Protein AF-A0A1H3DG62-F1 (afdb_monomer_lite)

Structure (mmCIF, N/CA/C/O backbone):
data_AF-A0A1H3DG62-F1
#
_entry.id   AF-A0A1H3DG62-F1
#
loop_
_atom_site.group_PDB
_atom_site.id
_atom_site.type_symbol
_atom_site.label_atom_id
_atom_site.label_alt_id
_atom_site.label_comp_id
_atom_site.label_asym_id
_atom_site.label_entity_id
_atom_site.label_seq_id
_atom_site.pdbx_PDB_ins_code
_atom_site.Cartn_x
_atom_site.Cartn_y
_atom_site.Cartn_z
_atom_site.occupancy
_atom_site.B_iso_or_equiv
_atom_site.auth_seq_id
_atom_site.auth_comp_id
_atom_site.auth_asym_id
_atom_site.auth_atom_id
_atom_site.pdbx_PDB_model_num
ATOM 1 N N . MET A 1 1 ? 30.085 -1.388 48.974 1.00 37.56 1 MET A N 1
ATOM 2 C CA . MET A 1 1 ? 29.617 -0.604 47.808 1.00 37.56 1 MET A CA 1
ATOM 3 C C . MET A 1 1 ? 29.603 -1.488 46.552 1.00 37.56 1 MET A C 1
ATOM 5 O O . MET A 1 1 ? 30.451 -1.314 45.696 1.00 37.56 1 MET A O 1
ATOM 9 N N . TRP A 1 2 ? 28.689 -2.468 46.460 1.00 34.28 2 TRP A N 1
ATOM 10 C CA . TRP A 1 2 ? 28.618 -3.438 45.339 1.00 34.28 2 TRP A CA 1
ATOM 11 C C . TRP A 1 2 ? 27.196 -4.038 45.182 1.00 34.28 2 TRP A C 1
ATOM 13 O O . TRP A 1 2 ? 27.018 -5.248 45.232 1.00 34.28 2 TRP A O 1
ATOM 23 N N . GLN A 1 3 ? 26.154 -3.203 45.051 1.00 40.84 3 GLN A N 1
ATOM 24 C CA . GLN A 1 3 ? 24.753 -3.677 44.932 1.00 40.84 3 GLN A CA 1
ATOM 25 C C . GLN A 1 3 ? 23.914 -2.994 43.827 1.00 40.84 3 GLN A C 1
ATOM 27 O O . GLN A 1 3 ? 22.706 -3.184 43.774 1.00 40.84 3 GLN A O 1
ATOM 32 N N . LEU A 1 4 ? 24.529 -2.234 42.909 1.00 41.56 4 LEU A N 1
ATOM 33 C CA . LEU A 1 4 ? 23.802 -1.423 41.908 1.00 41.56 4 LEU A CA 1
ATOM 34 C C . LEU A 1 4 ? 23.962 -1.855 40.435 1.00 41.56 4 LEU A C 1
ATOM 36 O O . LEU A 1 4 ? 23.444 -1.182 39.552 1.00 41.56 4 LEU A O 1
ATOM 40 N N . LEU A 1 5 ? 24.637 -2.975 40.143 1.00 38.81 5 LEU A N 1
ATOM 41 C CA . LEU A 1 5 ? 24.969 -3.369 38.758 1.00 38.81 5 LEU A CA 1
ATOM 42 C C . LEU A 1 5 ? 24.107 -4.498 38.158 1.00 38.81 5 LEU A C 1
ATOM 44 O O . LEU A 1 5 ? 24.179 -4.745 36.958 1.00 38.81 5 LEU A O 1
ATOM 48 N N . ILE A 1 6 ? 23.256 -5.160 38.947 1.00 44.16 6 ILE A N 1
ATOM 49 C CA . ILE A 1 6 ? 22.455 -6.306 38.476 1.00 44.16 6 ILE A CA 1
ATOM 50 C C . ILE A 1 6 ? 21.234 -5.924 37.596 1.00 44.16 6 ILE A C 1
ATOM 52 O O . ILE A 1 6 ? 21.008 -6.621 36.605 1.00 44.16 6 ILE A O 1
ATOM 56 N N . PRO A 1 7 ? 20.453 -4.843 37.842 1.00 36.38 7 PRO A N 1
ATOM 57 C CA . PRO A 1 7 ? 19.238 -4.597 37.050 1.00 36.38 7 PRO A CA 1
ATOM 58 C C . PRO A 1 7 ? 19.513 -4.099 35.618 1.00 36.38 7 PRO A C 1
ATOM 60 O O . PRO A 1 7 ? 18.674 -4.273 34.736 1.00 36.38 7 PRO A O 1
ATOM 63 N N . ILE A 1 8 ? 20.692 -3.522 35.355 1.00 43.09 8 ILE A N 1
ATOM 64 C CA . ILE A 1 8 ? 21.055 -2.987 34.030 1.00 43.09 8 ILE A CA 1
ATOM 65 C C . ILE A 1 8 ? 21.398 -4.123 33.045 1.00 43.09 8 ILE A C 1
ATOM 67 O O . ILE A 1 8 ? 21.040 -4.049 31.868 1.00 43.09 8 ILE A O 1
ATOM 71 N N . GLY A 1 9 ? 22.010 -5.214 33.523 1.00 31.25 9 GLY A N 1
ATOM 72 C CA . GLY A 1 9 ? 22.379 -6.361 32.683 1.00 31.25 9 GLY A CA 1
ATOM 73 C C . GLY A 1 9 ? 21.179 -7.094 32.070 1.00 31.25 9 GLY A C 1
ATOM 74 O O . GLY A 1 9 ? 21.228 -7.490 30.907 1.00 31.25 9 GLY A O 1
ATOM 75 N N . LEU A 1 10 ? 20.073 -7.223 32.811 1.00 38.88 10 LEU A N 1
ATOM 76 C CA . LEU A 1 10 ? 18.861 -7.901 32.330 1.00 38.88 10 LEU A CA 1
ATOM 77 C C . LEU A 1 10 ? 18.050 -7.050 31.340 1.00 38.88 10 LEU A C 1
ATOM 79 O O . LEU A 1 10 ? 17.518 -7.591 30.370 1.00 38.88 10 LEU A O 1
ATOM 83 N N . ALA A 1 11 ? 18.001 -5.728 31.531 1.00 39.59 11 ALA A N 1
ATOM 84 C CA . ALA A 1 11 ? 17.329 -4.819 30.601 1.00 39.59 11 ALA A CA 1
ATOM 85 C C . ALA A 1 11 ? 18.043 -4.751 29.235 1.00 39.59 11 ALA A C 1
ATOM 87 O O . ALA A 1 11 ? 17.391 -4.809 28.191 1.00 39.59 11 ALA A O 1
ATOM 88 N N . LEU A 1 12 ? 19.381 -4.692 29.234 1.00 39.44 12 LEU A N 1
ATOM 89 C CA . LEU A 1 12 ? 20.177 -4.658 28.003 1.00 39.44 12 LEU A CA 1
ATOM 90 C C . LEU A 1 12 ? 20.283 -6.040 27.336 1.00 39.44 12 LEU A C 1
ATOM 92 O O . LEU A 1 12 ? 20.113 -6.145 26.121 1.00 39.44 12 LEU A O 1
ATOM 96 N N . GLY A 1 13 ? 20.480 -7.112 28.112 1.00 30.41 13 GLY A N 1
ATOM 97 C CA . GLY A 1 13 ? 20.552 -8.480 27.585 1.00 30.41 13 GLY A CA 1
ATOM 98 C C . GLY A 1 13 ? 19.253 -8.935 26.911 1.00 30.41 13 GLY A C 1
ATOM 99 O O . GLY A 1 13 ? 19.290 -9.518 25.826 1.00 30.41 13 GLY A O 1
ATOM 100 N N . GLY A 1 14 ? 18.097 -8.603 27.500 1.00 31.75 14 GLY A N 1
ATOM 101 C CA . GLY A 1 14 ? 16.791 -8.882 26.899 1.00 31.75 14 GLY A CA 1
ATOM 102 C C . GLY A 1 14 ? 16.564 -8.118 25.590 1.00 31.75 14 GLY A C 1
ATOM 103 O O . GLY A 1 14 ? 16.162 -8.717 24.594 1.00 31.75 14 GLY A O 1
ATOM 104 N N . GLY A 1 15 ? 16.868 -6.815 25.562 1.00 31.02 15 GLY A N 1
ATOM 105 C CA . GLY A 1 15 ? 16.696 -5.983 24.366 1.00 31.02 15 GLY A CA 1
ATOM 106 C C . GLY A 1 15 ? 17.553 -6.438 23.179 1.00 31.02 15 GLY A C 1
ATOM 107 O O . GLY A 1 15 ? 17.062 -6.499 22.052 1.00 31.02 15 GLY A O 1
ATOM 108 N N . ILE A 1 16 ? 18.809 -6.820 23.428 1.00 39.19 16 ILE A N 1
ATOM 109 C CA . ILE A 1 16 ? 19.753 -7.215 22.372 1.00 39.19 16 ILE A CA 1
ATOM 110 C C . ILE A 1 16 ? 19.456 -8.632 21.847 1.00 39.19 16 ILE A C 1
ATOM 112 O O . ILE A 1 16 ? 19.520 -8.855 20.638 1.00 39.19 16 ILE A O 1
ATOM 116 N N . TYR A 1 17 ? 19.042 -9.582 22.697 1.00 38.06 17 TYR A N 1
ATOM 117 C CA . TYR A 1 17 ? 18.710 -10.942 22.239 1.00 38.06 17 TYR A CA 1
ATOM 118 C C . TYR A 1 17 ? 17.485 -10.981 21.301 1.00 38.06 17 TYR A C 1
ATOM 120 O O . TYR A 1 17 ? 17.424 -11.816 20.396 1.00 38.06 17 TYR A O 1
ATOM 128 N N . PHE A 1 18 ? 16.533 -10.053 21.464 1.00 36.94 18 PHE A N 1
ATOM 129 C CA . PHE A 1 18 ? 15.406 -9.889 20.536 1.00 36.94 18 PHE A CA 1
ATOM 130 C C . PHE A 1 18 ? 15.740 -9.078 19.272 1.00 36.94 18 PHE A C 1
ATOM 132 O O . PHE A 1 18 ? 14.993 -9.169 18.302 1.00 36.94 18 PHE A O 1
ATOM 139 N N . ALA A 1 19 ? 16.855 -8.340 19.238 1.00 39.66 19 ALA A N 1
ATOM 140 C CA . ALA A 1 19 ? 17.289 -7.592 18.054 1.00 39.66 19 ALA A CA 1
ATOM 141 C C . ALA A 1 19 ? 17.999 -8.468 16.999 1.00 39.66 19 ALA A C 1
ATOM 143 O O . ALA A 1 19 ? 18.061 -8.090 15.832 1.00 39.66 19 ALA A O 1
ATOM 144 N N . GLY A 1 20 ? 18.532 -9.632 17.396 1.00 32.84 20 GLY A N 1
ATOM 145 C CA . GLY A 1 20 ? 19.330 -10.512 16.528 1.00 32.84 20 GLY A CA 1
ATOM 146 C C . GLY A 1 20 ? 18.576 -11.659 15.843 1.00 32.84 20 GLY A C 1
ATOM 147 O O . GLY A 1 20 ? 19.175 -12.374 15.043 1.00 32.84 20 GLY A O 1
ATOM 148 N N . LYS A 1 21 ? 17.289 -11.877 16.143 1.00 34.12 21 LYS A N 1
ATOM 149 C CA . LYS A 1 21 ? 16.473 -12.904 15.469 1.00 34.12 21 LYS A CA 1
ATOM 150 C C . LYS A 1 21 ? 15.492 -12.238 14.507 1.00 34.12 21 LYS A C 1
ATOM 152 O O . LYS A 1 21 ? 14.823 -11.293 14.924 1.00 34.12 21 LYS A O 1
ATOM 157 N N . PRO A 1 22 ? 15.346 -12.728 13.259 1.00 39.84 22 PRO A N 1
ATOM 158 C CA . PRO A 1 22 ? 14.298 -12.237 12.378 1.00 39.84 22 PRO A CA 1
ATOM 159 C C . PRO A 1 22 ? 12.950 -12.444 13.072 1.00 39.84 22 PRO A C 1
ATOM 161 O O . PRO A 1 22 ? 12.611 -13.556 13.485 1.00 39.84 22 PRO A O 1
ATOM 164 N N . ILE A 1 23 ? 12.202 -11.354 13.238 1.00 41.09 23 ILE A N 1
ATOM 165 C CA . ILE A 1 23 ? 10.837 -11.406 13.756 1.00 41.09 23 ILE A CA 1
ATOM 166 C C . ILE A 1 23 ? 10.049 -12.289 12.784 1.00 41.09 23 ILE A C 1
ATOM 168 O O . ILE A 1 23 ? 9.945 -11.964 11.603 1.00 41.09 23 ILE A O 1
ATOM 172 N N . SER A 1 24 ? 9.536 -13.421 13.269 1.00 39.00 24 SER A N 1
ATOM 173 C CA . SER A 1 24 ? 8.728 -14.325 12.447 1.00 39.00 24 SER A CA 1
ATOM 174 C C . SER A 1 24 ? 7.448 -13.630 11.984 1.00 39.00 24 SER A C 1
ATOM 176 O O . SER A 1 24 ? 6.983 -12.690 12.631 1.00 39.00 24 SER A O 1
ATOM 178 N N . ASP A 1 25 ? 6.821 -14.116 10.914 1.00 41.22 25 ASP A N 1
ATOM 179 C CA . ASP A 1 25 ? 5.587 -13.510 10.390 1.00 41.22 25 ASP A CA 1
ATOM 180 C C . ASP A 1 25 ? 4.477 -13.442 11.453 1.00 41.22 25 ASP A C 1
ATOM 182 O O . ASP A 1 25 ? 3.775 -12.437 11.572 1.00 41.22 25 ASP A O 1
ATOM 186 N N . ALA A 1 26 ? 4.390 -14.454 12.323 1.00 47.62 26 ALA A N 1
ATOM 187 C CA . ALA A 1 26 ? 3.512 -14.450 13.494 1.00 47.62 26 ALA A CA 1
ATOM 188 C C . ALA A 1 26 ? 3.891 -13.370 14.533 1.00 47.62 26 ALA A C 1
ATOM 190 O O . ALA A 1 26 ? 3.015 -12.766 15.159 1.00 47.62 26 ALA A O 1
ATOM 191 N N . GLY A 1 27 ? 5.185 -13.090 14.712 1.00 50.22 27 GLY A N 1
ATOM 192 C CA . GLY A 1 27 ? 5.684 -11.979 15.524 1.00 50.22 27 GLY A CA 1
ATOM 193 C C . GLY A 1 27 ? 5.294 -10.616 14.946 1.00 50.22 27 GLY A C 1
ATOM 194 O O . GLY A 1 27 ? 4.759 -9.779 15.676 1.00 50.22 27 GLY A O 1
ATOM 195 N N . TRP A 1 28 ? 5.466 -10.419 13.635 1.00 44.53 28 TRP A N 1
ATOM 196 C CA . TRP A 1 28 ? 5.049 -9.202 12.932 1.00 44.53 28 TRP A CA 1
ATOM 197 C C . TRP A 1 28 ? 3.539 -8.981 13.026 1.00 44.53 28 TRP A C 1
ATOM 199 O O . TRP A 1 28 ? 3.100 -7.907 13.441 1.00 44.53 28 TRP A O 1
ATOM 209 N N . GLN A 1 29 ? 2.738 -10.011 12.738 1.00 54.25 29 GLN A N 1
ATOM 210 C CA . GLN A 1 29 ? 1.282 -9.970 12.898 1.00 54.25 29 GLN A CA 1
ATOM 211 C C . GLN A 1 29 ? 0.878 -9.575 14.326 1.00 54.25 29 GLN A C 1
ATOM 213 O O . GLN A 1 29 ? 0.010 -8.719 14.503 1.00 54.25 29 GLN A O 1
ATOM 218 N N . ARG A 1 30 ? 1.538 -10.124 15.356 1.00 58.94 30 ARG A N 1
ATOM 219 C CA . ARG A 1 30 ? 1.257 -9.804 16.766 1.00 58.94 30 ARG A CA 1
ATOM 220 C C . ARG A 1 30 ? 1.629 -8.366 17.143 1.00 58.94 30 ARG A C 1
ATOM 222 O O . ARG A 1 30 ? 0.918 -7.757 17.945 1.00 58.94 30 ARG A O 1
ATOM 229 N N . ILE A 1 31 ? 2.707 -7.816 16.580 1.00 58.28 31 ILE A N 1
ATOM 230 C CA . ILE A 1 31 ? 3.098 -6.408 16.767 1.00 58.28 31 ILE A CA 1
ATOM 231 C C . ILE A 1 31 ? 2.059 -5.485 16.124 1.00 58.28 31 ILE A C 1
ATOM 233 O O . ILE A 1 31 ? 1.539 -4.597 16.800 1.00 58.28 31 ILE A O 1
ATOM 237 N N . TYR A 1 32 ? 1.689 -5.732 14.864 1.00 57.69 32 TYR A N 1
ATOM 238 C CA . TYR A 1 32 ? 0.677 -4.932 14.170 1.00 57.69 32 TYR A CA 1
ATOM 239 C C . TYR A 1 32 ? -0.691 -5.005 14.859 1.00 57.69 32 TYR A C 1
ATOM 241 O O . TYR A 1 32 ? -1.305 -3.970 15.103 1.00 57.69 32 TYR A O 1
ATOM 249 N N . TYR A 1 33 ? -1.129 -6.196 15.269 1.00 63.22 33 TYR A N 1
ATOM 250 C CA . TYR A 1 33 ? -2.363 -6.387 16.035 1.00 63.22 33 TYR A CA 1
ATOM 251 C C . TYR A 1 33 ? -2.384 -5.546 17.323 1.00 63.22 33 TYR A C 1
ATOM 253 O O . TYR A 1 33 ? -3.362 -4.854 17.603 1.00 63.22 33 TYR A O 1
ATOM 261 N N . ARG A 1 34 ? -1.274 -5.530 18.078 1.00 65.00 34 ARG A N 1
ATOM 262 C CA . ARG A 1 34 ? -1.140 -4.710 19.294 1.00 65.00 34 ARG A CA 1
ATOM 263 C C . ARG A 1 34 ? -1.123 -3.206 19.021 1.00 65.00 34 ARG A C 1
ATOM 265 O O . ARG A 1 34 ? -1.599 -2.460 19.872 1.00 65.00 34 ARG A O 1
ATOM 272 N N . GLN A 1 35 ? -0.596 -2.751 17.883 1.00 66.81 35 GLN A N 1
ATOM 273 C CA . GLN A 1 35 ? -0.703 -1.343 17.485 1.00 66.81 35 GLN A CA 1
ATOM 274 C C . GLN A 1 35 ? -2.167 -0.965 17.229 1.00 66.81 35 GLN A C 1
ATOM 276 O O . GLN A 1 35 ? -2.653 -0.011 17.829 1.00 66.81 35 GLN A O 1
ATOM 281 N N . TYR A 1 36 ? -2.900 -1.756 16.437 1.00 68.75 36 TYR A N 1
ATOM 282 C CA . TYR A 1 36 ? -4.304 -1.462 16.135 1.00 68.75 36 TYR A CA 1
ATOM 283 C C . TYR A 1 36 ? -5.198 -1.455 17.388 1.00 68.75 36 TYR A C 1
ATOM 285 O O . TYR A 1 36 ? -5.992 -0.530 17.567 1.00 68.75 36 TYR A O 1
ATOM 293 N N . GLN A 1 37 ? -5.019 -2.420 18.302 1.00 69.25 37 GLN A N 1
ATOM 294 C CA . GLN A 1 37 ? -5.781 -2.494 19.558 1.00 69.25 37 GLN A CA 1
ATOM 295 C C . GLN A 1 37 ? -5.625 -1.262 20.463 1.00 69.25 37 GLN A C 1
ATOM 297 O O . GLN A 1 37 ? -6.579 -0.892 21.143 1.00 69.25 37 GLN A O 1
ATOM 302 N N . ARG A 1 38 ? -4.448 -0.618 20.489 1.00 71.12 38 ARG A N 1
ATOM 303 C CA . ARG A 1 38 ? -4.159 0.522 21.386 1.00 71.12 38 ARG A CA 1
ATOM 304 C C . ARG A 1 38 ? -4.969 1.784 21.086 1.00 71.12 38 ARG A C 1
ATOM 306 O O . ARG A 1 38 ? -4.988 2.685 21.918 1.00 71.12 38 ARG A O 1
ATOM 313 N N . HIS A 1 39 ? -5.610 1.860 19.921 1.00 76.75 39 HIS A N 1
ATOM 314 C CA . HIS A 1 39 ? -6.362 3.035 19.478 1.00 76.75 39 HIS A CA 1
ATOM 315 C C . HIS A 1 39 ? -7.864 2.751 19.304 1.00 76.75 39 HIS A C 1
ATOM 317 O O . HIS A 1 39 ? -8.541 3.470 18.566 1.00 76.75 39 HIS A O 1
ATOM 323 N N . LEU A 1 40 ? -8.388 1.708 19.960 1.00 82.25 40 LEU A N 1
ATOM 324 C CA . LEU A 1 40 ? -9.828 1.514 20.130 1.00 82.25 40 LEU A CA 1
ATOM 325 C C . LEU A 1 40 ? -10.319 2.265 21.371 1.00 82.25 40 LEU A C 1
ATOM 327 O O . LEU A 1 40 ? -9.734 2.148 22.447 1.00 82.25 40 LEU A O 1
ATOM 331 N N . THR A 1 41 ? -11.405 3.019 21.233 1.00 87.50 41 THR A N 1
ATOM 332 C CA . THR A 1 41 ? -12.112 3.610 22.376 1.00 87.50 41 THR A CA 1
ATOM 333 C C . THR A 1 41 ? -12.951 2.547 23.101 1.00 87.50 41 THR A C 1
ATOM 335 O O . THR A 1 41 ? -13.316 1.536 22.494 1.00 87.50 41 THR A O 1
ATOM 338 N N . PRO A 1 42 ? -13.338 2.763 24.374 1.00 90.38 42 PRO A N 1
ATOM 339 C CA . PRO A 1 42 ? -14.247 1.855 25.079 1.00 90.38 42 PRO A CA 1
ATOM 340 C C . PRO A 1 42 ? -15.588 1.642 24.355 1.00 90.38 42 PRO A C 1
ATOM 342 O O . PRO A 1 42 ? -16.131 0.540 24.381 1.00 90.38 42 PRO A O 1
ATOM 345 N N . ALA A 1 43 ? -16.098 2.669 23.665 1.00 90.31 43 ALA A N 1
ATOM 346 C CA . ALA A 1 43 ? -17.329 2.578 22.881 1.00 90.31 43 ALA A CA 1
ATOM 347 C C . ALA A 1 43 ? -17.160 1.692 21.633 1.00 90.31 43 ALA A C 1
ATOM 349 O O . ALA A 1 43 ? -18.010 0.849 21.363 1.00 90.31 43 ALA A O 1
ATOM 350 N N . GLU A 1 44 ? -16.041 1.831 20.914 1.00 90.31 44 GLU A N 1
ATOM 351 C CA . GLU A 1 44 ? -15.701 0.988 19.756 1.00 90.31 44 GLU A CA 1
ATOM 352 C C . GLU A 1 44 ? -15.454 -0.472 20.162 1.00 90.31 44 GLU A C 1
ATOM 354 O O . GLU A 1 44 ? -15.889 -1.388 19.468 1.00 90.31 44 GLU A O 1
ATOM 359 N N . VAL A 1 45 ? -14.801 -0.698 21.309 1.00 88.62 45 VAL A N 1
ATOM 360 C CA . VAL A 1 45 ? -14.648 -2.027 21.925 1.00 88.62 45 VAL A CA 1
ATOM 361 C C . VAL A 1 45 ? -16.015 -2.658 22.182 1.00 88.62 45 VAL A C 1
ATOM 363 O O . VAL A 1 45 ? -16.268 -3.770 21.720 1.00 88.62 45 VAL A O 1
ATOM 366 N N . ALA A 1 46 ? -16.913 -1.939 22.862 1.00 89.75 46 ALA A N 1
ATOM 367 C CA . ALA A 1 46 ? -18.242 -2.443 23.190 1.00 89.75 46 ALA A CA 1
ATOM 368 C C . ALA A 1 46 ? -19.100 -2.696 21.937 1.00 89.75 46 ALA A C 1
ATOM 370 O O . ALA A 1 46 ? -19.796 -3.706 21.878 1.00 89.75 46 ALA A O 1
ATOM 371 N N . ALA A 1 47 ? -19.032 -1.819 20.930 1.00 91.50 47 ALA A N 1
ATOM 372 C CA . ALA A 1 47 ? -19.701 -1.998 19.641 1.00 91.50 47 ALA A CA 1
ATOM 373 C C . ALA A 1 47 ? -19.218 -3.265 18.926 1.00 91.50 47 ALA A C 1
ATOM 375 O O . ALA A 1 47 ? -20.012 -4.165 18.648 1.00 91.50 47 ALA A O 1
ATOM 376 N N . ALA A 1 48 ? -17.904 -3.392 18.721 1.00 89.38 48 ALA A N 1
ATOM 377 C CA . ALA A 1 48 ? -17.324 -4.564 18.079 1.00 89.38 48 ALA A CA 1
ATOM 378 C C . ALA A 1 48 ? -17.690 -5.861 18.822 1.00 89.38 48 ALA A C 1
ATOM 380 O O . ALA A 1 48 ? -18.073 -6.836 18.183 1.00 89.38 48 ALA A O 1
ATOM 381 N N . GLN A 1 49 ? -17.649 -5.873 20.160 1.00 90.06 49 GLN A N 1
ATOM 382 C CA . GLN A 1 49 ? -18.014 -7.042 20.974 1.00 90.06 49 GLN A CA 1
ATOM 383 C C . GLN A 1 49 ? -19.501 -7.431 20.895 1.00 90.06 49 GLN A C 1
ATOM 385 O O . GLN A 1 49 ? -19.814 -8.604 21.090 1.00 90.06 49 GLN A O 1
ATOM 390 N N . ARG A 1 50 ? -20.407 -6.502 20.552 1.00 92.19 50 ARG A N 1
ATOM 391 C CA . ARG A 1 50 ? -21.815 -6.808 20.217 1.00 92.19 50 ARG A CA 1
ATOM 392 C C . ARG A 1 50 ? -21.996 -7.385 18.804 1.00 92.19 50 ARG A C 1
ATOM 394 O O . ARG A 1 50 ? -23.116 -7.708 18.425 1.00 92.19 50 ARG A O 1
ATOM 401 N N . GLY A 1 51 ? -20.917 -7.527 18.032 1.00 88.94 51 GLY A N 1
ATOM 402 C CA . GLY A 1 51 ? -20.944 -7.975 16.637 1.00 88.94 51 GLY A CA 1
ATOM 403 C C . GLY A 1 51 ? -21.097 -6.841 15.619 1.00 88.94 51 GLY A C 1
ATOM 404 O O . GLY A 1 51 ? -21.217 -7.114 14.426 1.00 88.94 51 GLY A O 1
ATOM 405 N N . GLU A 1 52 ? -21.075 -5.577 16.054 1.00 91.62 52 GLU A N 1
ATOM 406 C CA . GLU A 1 52 ? -21.120 -4.431 15.143 1.00 91.62 52 GLU A CA 1
ATOM 407 C C . GLU A 1 52 ? -19.795 -4.283 14.377 1.00 91.62 52 GLU A C 1
ATOM 409 O O . GLU A 1 52 ? -18.718 -4.679 14.836 1.00 91.62 52 GLU A O 1
ATOM 414 N N . VAL A 1 53 ? -19.868 -3.679 13.191 1.00 89.94 53 VAL A N 1
ATOM 415 C CA . VAL A 1 53 ? -18.690 -3.327 12.393 1.00 89.94 53 VAL A CA 1
ATOM 416 C C . VAL A 1 53 ? -18.314 -1.883 12.707 1.00 89.94 53 VAL A C 1
ATOM 418 O O . VAL A 1 53 ? -19.059 -0.965 12.377 1.00 89.94 53 VAL A O 1
ATOM 421 N N . VAL A 1 54 ? -17.154 -1.675 13.325 1.00 90.00 54 VAL A N 1
ATOM 422 C CA . VAL A 1 54 ? -16.627 -0.332 13.596 1.00 90.00 54 VAL A CA 1
ATOM 423 C C . VAL A 1 54 ? -15.779 0.113 12.410 1.00 90.00 54 VAL A C 1
ATOM 425 O O . VAL A 1 54 ? -14.752 -0.497 12.118 1.00 90.00 54 VAL A O 1
ATOM 428 N N . GLU A 1 55 ? -16.188 1.196 11.755 1.00 91.00 55 GLU A N 1
ATOM 429 C CA . GLU A 1 55 ? -15.417 1.867 10.704 1.00 91.00 55 GLU A CA 1
ATOM 430 C C . GLU A 1 55 ? -14.761 3.124 11.275 1.00 91.00 55 GLU A C 1
ATOM 432 O O . GLU A 1 55 ? -15.439 3.960 11.876 1.00 91.00 55 GLU A O 1
ATOM 437 N N . LYS A 1 56 ? -13.448 3.293 11.087 1.00 88.38 56 LYS A N 1
ATOM 438 C CA . LYS A 1 56 ? -12.744 4.504 11.536 1.00 88.38 56 LYS A CA 1
ATOM 439 C C . LYS A 1 56 ? -11.541 4.861 10.676 1.00 88.38 56 LYS A C 1
ATOM 441 O O . LYS A 1 56 ? -10.914 3.996 10.076 1.00 88.38 56 LYS A O 1
ATOM 446 N N . ILE A 1 57 ? -11.137 6.131 10.702 1.00 89.44 57 ILE A N 1
ATOM 447 C CA . ILE A 1 57 ? -9.781 6.508 10.285 1.00 89.44 57 ILE A CA 1
ATOM 448 C C . ILE A 1 57 ? -8.819 6.158 11.423 1.00 89.44 57 ILE A C 1
ATOM 450 O O . ILE A 1 57 ? -9.020 6.557 12.572 1.00 89.44 57 ILE A O 1
ATOM 454 N 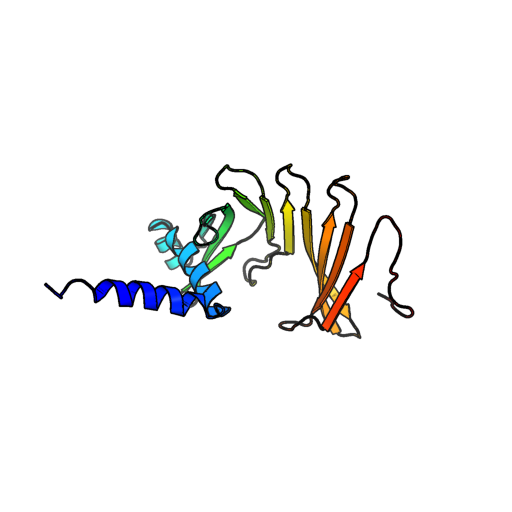N . HIS A 1 58 ? -7.774 5.399 11.111 1.00 87.31 58 HIS A N 1
ATOM 455 C CA . HIS A 1 58 ? -6.774 4.945 12.069 1.00 87.31 58 HIS A CA 1
ATOM 456 C C . HIS A 1 58 ? -5.389 5.488 11.705 1.00 87.31 58 HIS A C 1
ATOM 458 O O . HIS A 1 58 ? -5.073 5.642 10.527 1.00 87.31 58 HIS A O 1
ATOM 464 N N . LYS A 1 59 ? -4.552 5.747 12.718 1.00 85.44 59 LYS A N 1
ATOM 465 C CA . LYS A 1 59 ? -3.137 6.116 12.565 1.00 85.44 59 LYS A CA 1
ATOM 466 C C . LYS A 1 59 ? -2.257 5.028 13.164 1.00 85.44 59 LYS A C 1
ATOM 468 O O . LYS A 1 59 ? -2.382 4.711 14.342 1.00 85.44 59 LYS A O 1
ATOM 473 N N . LYS A 1 60 ? -1.361 4.487 12.349 1.00 78.50 60 LYS A N 1
ATOM 474 C CA . LYS A 1 60 ? -0.406 3.440 12.689 1.00 78.50 60 LYS A CA 1
ATOM 475 C C . LYS A 1 60 ? 1.002 4.017 12.613 1.00 78.50 60 LYS A C 1
ATOM 477 O O . LYS A 1 60 ? 1.477 4.377 11.539 1.00 78.50 60 LYS A O 1
ATOM 482 N N . TYR A 1 61 ? 1.687 4.067 13.744 1.00 70.56 61 TYR A N 1
ATOM 483 C CA . TYR A 1 61 ? 3.060 4.557 13.810 1.00 70.56 61 TYR A CA 1
ATOM 484 C C . TYR A 1 61 ? 4.028 3.464 13.344 1.00 70.56 61 TYR A C 1
ATOM 486 O O . TYR A 1 61 ? 3.988 2.331 13.833 1.00 70.56 61 TYR A O 1
ATOM 494 N N . GLY A 1 62 ? 4.842 3.788 12.340 1.00 56.78 62 GLY A N 1
ATOM 495 C CA . GLY A 1 62 ? 5.856 2.884 11.818 1.00 56.78 62 GLY A CA 1
ATOM 496 C C . GLY A 1 62 ? 7.084 2.858 12.717 1.00 56.78 62 GLY A C 1
ATOM 497 O O . GLY A 1 62 ? 7.482 3.898 13.230 1.00 56.78 62 GLY A O 1
ATOM 498 N N . ASP A 1 63 ? 7.670 1.665 12.853 1.00 52.47 63 ASP A N 1
ATOM 499 C CA . ASP A 1 63 ? 8.949 1.390 13.520 1.00 52.47 63 ASP A CA 1
ATOM 500 C C . ASP A 1 63 ? 9.116 1.915 14.971 1.00 52.47 63 ASP A C 1
ATOM 502 O O . ASP A 1 63 ? 8.187 2.397 15.614 1.00 52.47 63 ASP A O 1
ATOM 506 N N . ILE A 1 64 ? 10.298 1.679 15.550 1.00 49.09 64 ILE A N 1
ATOM 507 C CA . ILE A 1 64 ? 10.663 2.115 16.913 1.00 49.09 64 ILE A CA 1
ATOM 508 C C . ILE A 1 64 ? 11.019 3.615 16.923 1.00 49.09 64 ILE A C 1
ATOM 510 O O . ILE A 1 64 ? 10.898 4.288 17.947 1.00 49.09 64 ILE A O 1
ATOM 514 N N . TRP A 1 65 ? 11.422 4.153 15.774 1.00 52.25 65 TRP A N 1
ATOM 515 C CA . TRP A 1 65 ? 11.949 5.500 15.583 1.00 52.25 65 TRP A CA 1
ATOM 516 C C . TRP A 1 65 ? 10.861 6.530 15.253 1.00 52.25 65 TRP A C 1
ATOM 518 O O . TRP A 1 65 ? 11.146 7.726 15.272 1.00 52.25 65 TRP A O 1
ATOM 528 N N . HIS A 1 66 ? 9.621 6.087 14.994 1.00 64.69 66 HIS A N 1
ATOM 529 C CA . HIS A 1 66 ? 8.445 6.932 14.746 1.00 64.69 66 HIS A CA 1
ATOM 530 C C . HIS A 1 66 ? 8.678 7.962 13.623 1.00 64.69 66 HIS A C 1
ATOM 532 O O . HIS A 1 66 ? 8.175 9.088 13.659 1.00 64.69 66 HIS A O 1
ATOM 538 N N . SER A 1 67 ? 9.477 7.583 12.621 1.00 73.56 67 SER A N 1
ATOM 539 C CA . SER A 1 67 ? 9.928 8.487 11.554 1.00 73.56 67 SER A CA 1
ATOM 540 C C . SER A 1 67 ? 8.798 8.896 10.589 1.00 73.56 67 SER A C 1
ATOM 542 O O . SER A 1 67 ? 8.827 9.985 10.002 1.00 73.56 67 SER A O 1
ATOM 544 N N . TYR A 1 68 ? 7.768 8.052 10.494 1.00 82.00 68 TYR A N 1
ATOM 545 C CA . TYR A 1 68 ? 6.537 8.242 9.732 1.00 82.00 68 TYR A CA 1
ATOM 546 C C . TYR A 1 68 ? 5.342 7.580 10.439 1.00 82.00 68 TYR A C 1
ATOM 548 O O . TYR A 1 68 ? 5.492 6.753 11.345 1.00 82.00 68 TYR A O 1
ATOM 556 N N . PHE A 1 69 ? 4.135 7.897 9.979 1.00 86.00 69 PHE A N 1
ATOM 557 C CA . PHE A 1 69 ? 2.922 7.157 10.316 1.00 86.00 69 PHE A CA 1
ATOM 558 C C . PHE A 1 69 ? 2.112 6.840 9.055 1.00 86.00 69 PHE A C 1
ATOM 560 O O . PHE A 1 69 ? 1.997 7.659 8.146 1.00 86.00 69 PHE A O 1
ATOM 567 N N . ASP A 1 70 ? 1.541 5.640 9.013 1.00 87.56 70 ASP A N 1
ATOM 568 C CA . ASP A 1 70 ? 0.545 5.244 8.022 1.00 87.56 70 ASP A CA 1
ATOM 569 C C . ASP A 1 70 ? -0.844 5.639 8.565 1.00 87.56 70 ASP A C 1
ATOM 571 O O . ASP A 1 70 ? -1.151 5.361 9.725 1.00 87.56 70 ASP A O 1
ATOM 575 N N . GLN A 1 71 ? -1.707 6.264 7.763 1.00 89.81 71 GLN A N 1
ATOM 576 C CA . GLN A 1 71 ? -3.093 6.559 8.145 1.00 89.81 71 GLN A CA 1
ATOM 577 C C . GLN A 1 71 ? -4.090 6.181 7.051 1.00 89.81 71 GLN A C 1
ATOM 579 O O . GLN A 1 71 ? -3.809 6.362 5.868 1.00 89.81 71 GLN A O 1
ATOM 584 N N . GLY A 1 72 ? -5.271 5.704 7.437 1.00 90.94 72 GLY A N 1
ATOM 585 C CA . GLY A 1 72 ? -6.343 5.398 6.492 1.00 90.94 72 GLY A CA 1
ATOM 586 C C . GLY A 1 72 ? -7.545 4.689 7.121 1.00 90.94 72 GLY A C 1
ATOM 587 O O . GLY A 1 72 ? -7.591 4.524 8.345 1.00 90.94 72 GLY A O 1
ATOM 588 N N . PRO A 1 73 ? -8.533 4.295 6.298 1.00 90.38 73 PRO A N 1
ATOM 589 C CA . PRO A 1 73 ? -9.739 3.606 6.748 1.00 90.38 73 PRO A CA 1
ATOM 590 C C . PRO A 1 73 ? -9.460 2.193 7.273 1.00 90.38 73 PRO A C 1
ATOM 592 O O . PRO A 1 73 ? -8.859 1.354 6.594 1.00 90.38 73 PRO A O 1
ATOM 595 N N . LEU A 1 74 ? -9.907 1.934 8.498 1.00 87.44 74 LEU A N 1
ATOM 596 C CA . LEU A 1 74 ? -9.780 0.668 9.198 1.00 87.44 74 LEU A CA 1
ATOM 597 C C . LEU A 1 74 ? -11.156 0.166 9.626 1.00 87.44 74 LEU A C 1
ATOM 599 O O . LEU A 1 74 ? -11.818 0.792 10.457 1.00 87.44 74 LEU A O 1
ATOM 603 N N . ARG A 1 75 ? -11.500 -1.023 9.138 1.00 87.88 75 ARG A N 1
ATOM 604 C CA . ARG A 1 75 ? -12.627 -1.802 9.631 1.00 87.88 75 ARG A CA 1
ATOM 605 C C . ARG A 1 75 ? -12.196 -2.655 10.814 1.00 87.88 75 ARG A C 1
ATOM 607 O O . ARG A 1 75 ? -11.168 -3.336 10.750 1.00 87.88 75 ARG A O 1
ATOM 614 N N . VAL A 1 76 ? -13.001 -2.663 11.870 1.00 87.69 76 VAL A N 1
ATOM 615 C CA . VAL A 1 76 ? -12.786 -3.475 13.071 1.00 87.69 76 VAL A CA 1
ATOM 616 C C . VAL A 1 76 ? -14.031 -4.304 13.360 1.00 87.69 76 VAL A C 1
ATOM 618 O O . VAL A 1 76 ? -15.144 -3.786 13.401 1.00 87.69 76 VAL A O 1
ATOM 621 N N . ARG A 1 77 ? -13.838 -5.609 13.552 1.00 87.50 77 ARG A N 1
ATOM 622 C CA . ARG A 1 77 ? -14.890 -6.577 13.900 1.00 87.50 77 ARG A CA 1
ATOM 623 C C . ARG A 1 77 ? -14.431 -7.447 15.066 1.00 87.50 77 ARG A C 1
ATOM 625 O O . ARG A 1 77 ? -13.230 -7.658 15.229 1.00 87.50 77 ARG A O 1
ATOM 632 N N . TRP A 1 78 ? -15.362 -7.991 15.842 1.00 86.19 78 TRP A N 1
ATOM 633 C CA . TRP A 1 78 ? -15.092 -9.116 16.741 1.00 86.19 78 TRP A CA 1
ATOM 634 C C . TRP A 1 78 ? -15.534 -10.412 16.060 1.00 86.19 78 TRP A C 1
ATOM 636 O O . TRP A 1 78 ? -16.687 -10.539 15.657 1.00 86.19 78 TRP A O 1
ATOM 646 N N . GLN A 1 79 ? -14.627 -11.374 15.909 1.00 82.62 79 GLN A N 1
ATOM 647 C CA . GLN A 1 79 ? -14.921 -12.664 15.289 1.00 82.62 79 GLN A CA 1
ATOM 648 C C . GLN A 1 79 ? -14.069 -13.757 15.939 1.00 82.62 79 GLN A C 1
ATOM 650 O O . GLN A 1 79 ? -12.874 -13.573 16.162 1.00 82.62 79 GLN A O 1
ATOM 655 N N . ASN A 1 80 ? -14.670 -14.913 16.236 1.00 83.44 80 ASN A N 1
ATOM 656 C CA . ASN A 1 80 ? -13.983 -16.084 16.800 1.00 83.44 80 ASN A CA 1
ATOM 657 C C . ASN A 1 80 ? -13.158 -15.763 18.068 1.00 83.44 80 ASN A C 1
ATOM 659 O O . ASN A 1 80 ? -12.018 -16.202 18.208 1.00 83.44 80 ASN A O 1
ATOM 663 N N . GLY A 1 81 ? -13.716 -14.948 18.973 1.00 81.31 81 GLY A N 1
ATOM 664 C CA . GLY A 1 81 ? -13.083 -14.588 20.250 1.00 81.31 81 GLY A CA 1
ATOM 665 C C . GLY A 1 81 ? -11.895 -13.620 20.149 1.00 81.31 81 GLY A C 1
ATOM 666 O O . GLY A 1 81 ? -11.140 -13.479 21.110 1.00 81.31 81 GLY A O 1
ATOM 667 N N . ARG A 1 82 ? -11.700 -12.964 18.999 1.00 83.69 82 ARG A N 1
ATOM 668 C CA . ARG A 1 82 ? -10.628 -11.986 18.764 1.00 83.69 82 ARG A CA 1
ATOM 669 C C . ARG A 1 82 ? -11.121 -10.807 17.931 1.00 83.69 82 ARG A C 1
ATOM 671 O O . ARG A 1 82 ? -12.134 -10.900 17.243 1.00 83.69 82 ARG A O 1
ATOM 678 N N . TYR A 1 83 ? -10.374 -9.707 17.950 1.00 82.38 83 TYR A N 1
ATOM 679 C CA . TYR A 1 83 ? -10.593 -8.638 16.980 1.00 82.38 83 TYR A CA 1
ATOM 680 C C . TYR A 1 83 ? -10.054 -9.053 15.606 1.00 82.38 83 TYR A C 1
ATOM 682 O O . TYR A 1 83 ? -9.088 -9.809 15.497 1.00 82.38 83 TYR A O 1
ATOM 690 N N . GLN A 1 84 ? -10.655 -8.514 14.556 1.00 82.50 84 GLN A N 1
ATOM 691 C CA . GLN A 1 84 ? -10.134 -8.510 13.199 1.00 82.50 84 GLN A CA 1
ATOM 692 C C . GLN A 1 84 ? -9.972 -7.051 12.772 1.00 82.50 84 GLN A C 1
ATOM 694 O O . GLN A 1 84 ? -10.893 -6.253 12.938 1.00 82.50 84 GLN A O 1
ATOM 699 N N . PHE A 1 85 ? -8.797 -6.719 12.241 1.00 82.44 85 PHE A N 1
ATOM 700 C CA . PHE A 1 85 ? -8.437 -5.383 11.776 1.00 82.44 85 PHE A CA 1
ATOM 701 C C . PHE A 1 85 ? -8.188 -5.446 10.270 1.00 82.44 85 PHE A C 1
ATOM 703 O O . PHE A 1 85 ? -7.192 -6.028 9.836 1.00 82.44 85 PHE A O 1
ATOM 710 N N . THR A 1 86 ? -9.090 -4.863 9.484 1.00 84.00 86 THR A N 1
ATOM 711 C CA . THR A 1 86 ? -9.066 -4.931 8.018 1.00 84.00 86 THR A CA 1
ATOM 712 C C . THR A 1 86 ? -8.894 -3.518 7.452 1.00 84.00 86 THR A C 1
ATOM 714 O O . THR A 1 86 ? -9.877 -2.778 7.361 1.00 84.00 86 THR A O 1
ATOM 717 N N . PRO A 1 87 ? -7.662 -3.086 7.112 1.00 83.56 87 PRO A N 1
ATOM 718 C CA . PRO A 1 87 ? -7.462 -1.859 6.352 1.00 83.56 87 PRO A CA 1
ATOM 719 C C . PRO A 1 87 ? -8.070 -2.013 4.955 1.00 83.56 87 PRO A C 1
ATOM 721 O O . PRO A 1 87 ? -7.944 -3.067 4.332 1.00 83.56 87 PRO A O 1
ATOM 724 N N . HIS A 1 88 ? -8.720 -0.958 4.473 1.00 84.75 88 HIS A N 1
ATOM 725 C CA . HIS A 1 88 ? -9.328 -0.904 3.145 1.00 84.75 88 HIS A CA 1
ATOM 726 C C . HIS A 1 88 ? -9.126 0.481 2.514 1.00 84.75 88 HIS A C 1
ATOM 728 O O . HIS A 1 88 ? -8.685 1.420 3.184 1.00 84.75 88 HIS A O 1
ATOM 734 N N . SER A 1 89 ? -9.470 0.614 1.228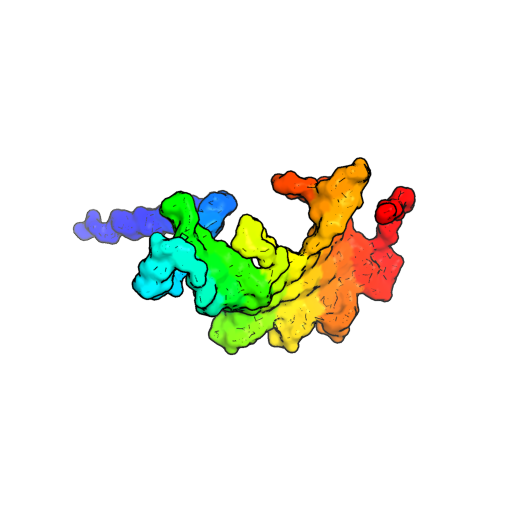 1.00 87.44 89 SER A N 1
ATOM 735 C CA . SER A 1 89 ? -9.323 1.866 0.468 1.00 87.44 89 SER A CA 1
ATOM 736 C C . SER A 1 89 ? -7.866 2.377 0.493 1.00 87.44 89 SER A C 1
ATOM 738 O O . SER A 1 89 ? -6.934 1.579 0.600 1.00 87.44 89 SER A O 1
ATOM 740 N N . THR A 1 90 ? -7.628 3.683 0.348 1.00 91.00 90 THR A N 1
ATOM 741 C CA . THR A 1 90 ? -6.267 4.244 0.359 1.00 91.00 90 THR A CA 1
ATOM 742 C C . THR A 1 90 ? -5.789 4.543 1.778 1.00 91.00 90 THR A C 1
ATOM 744 O O . THR A 1 90 ? -6.445 5.261 2.530 1.00 91.00 90 THR A O 1
ATOM 747 N N . TRP A 1 91 ? -4.600 4.046 2.113 1.00 91.69 91 TRP A N 1
ATOM 748 C CA . TRP A 1 91 ? -3.811 4.466 3.268 1.00 91.69 91 TRP A CA 1
ATOM 749 C C . TRP A 1 91 ? -2.603 5.276 2.814 1.00 91.69 91 TRP A C 1
ATOM 751 O O . TRP A 1 91 ? -1.847 4.825 1.955 1.00 91.69 91 TRP A O 1
ATOM 761 N N . VAL A 1 92 ? -2.374 6.431 3.426 1.00 94.19 92 VAL A N 1
ATOM 762 C CA . VAL A 1 92 ? -1.227 7.296 3.126 1.00 94.19 92 VAL A CA 1
ATOM 763 C C . VAL A 1 92 ? -0.170 7.185 4.219 1.00 94.19 92 VAL A C 1
ATOM 765 O O . VAL A 1 92 ? -0.494 7.189 5.405 1.00 94.19 92 VAL A O 1
ATOM 768 N N . ARG A 1 93 ? 1.100 7.105 3.828 1.00 91.81 93 ARG A N 1
ATOM 769 C CA . ARG A 1 93 ? 2.244 7.272 4.724 1.00 91.81 93 ARG A CA 1
ATOM 770 C C . ARG A 1 93 ? 2.655 8.727 4.726 1.00 91.81 93 ARG A C 1
ATOM 772 O O . ARG A 1 93 ? 3.019 9.254 3.675 1.00 91.81 93 ARG A O 1
ATOM 779 N N . LEU A 1 94 ? 2.642 9.338 5.901 1.00 90.81 94 LEU A N 1
ATOM 780 C CA . LEU A 1 94 ? 3.120 10.694 6.110 1.00 90.81 94 LEU A CA 1
ATOM 781 C C . LEU A 1 94 ? 4.379 10.673 6.977 1.00 90.81 94 LEU A C 1
ATOM 783 O O . LEU A 1 94 ? 4.435 9.963 7.983 1.00 90.81 94 LEU A O 1
ATOM 787 N N . SER A 1 95 ? 5.375 11.481 6.619 1.00 88.19 95 SER A N 1
ATOM 788 C CA . SER A 1 95 ? 6.514 11.758 7.495 1.00 88.19 95 SER A CA 1
ATOM 789 C C . SER A 1 95 ? 6.048 12.433 8.792 1.00 88.19 95 SER A C 1
ATOM 791 O O . SER A 1 95 ? 4.939 12.971 8.870 1.00 88.19 95 SER A O 1
ATOM 793 N N . LYS A 1 96 ? 6.922 12.511 9.802 1.00 83.38 96 LYS A N 1
ATOM 794 C CA . LYS A 1 96 ? 6.661 13.302 11.024 1.00 83.38 96 LYS A CA 1
ATOM 795 C C . LYS A 1 96 ? 6.287 14.779 10.771 1.00 83.38 96 LYS A C 1
ATOM 797 O O . LYS A 1 96 ? 5.729 15.415 11.657 1.00 83.38 96 LYS A O 1
ATOM 802 N N . HIS A 1 97 ? 6.583 15.317 9.582 1.00 87.00 97 HIS A N 1
ATOM 803 C CA . HIS A 1 97 ? 6.245 16.682 9.157 1.00 87.00 97 HIS A CA 1
ATOM 804 C C . HIS A 1 97 ? 4.994 16.757 8.258 1.00 87.00 97 HIS A C 1
ATOM 806 O O . HIS A 1 97 ? 4.703 17.812 7.708 1.00 87.00 97 HIS A O 1
ATOM 812 N N . GLY A 1 98 ? 4.255 15.655 8.084 1.00 88.00 98 GLY A N 1
ATOM 813 C CA . GLY A 1 98 ? 3.036 15.608 7.267 1.00 88.00 98 GLY A CA 1
ATOM 814 C C . GLY A 1 98 ? 3.268 15.430 5.763 1.00 88.00 98 GLY A C 1
ATOM 815 O O . GLY A 1 98 ? 2.304 15.423 5.004 1.00 88.00 98 GLY A O 1
ATOM 816 N N . GLN A 1 99 ? 4.514 15.255 5.317 1.00 90.88 99 GLN A N 1
ATOM 817 C CA . GLN A 1 99 ? 4.832 15.040 3.904 1.00 90.88 99 GLN A CA 1
ATOM 818 C C . GLN A 1 99 ? 4.432 13.633 3.448 1.00 90.88 99 GLN A C 1
ATOM 820 O O . GLN A 1 99 ? 4.807 12.656 4.096 1.00 90.88 99 GLN A O 1
ATOM 825 N N . LEU A 1 100 ? 3.746 13.522 2.306 1.00 93.19 100 LEU A N 1
ATOM 826 C CA . LEU A 1 100 ? 3.425 12.240 1.676 1.00 93.19 100 LEU A CA 1
ATOM 827 C C . LEU A 1 100 ? 4.700 11.494 1.253 1.00 93.19 100 LEU A C 1
ATOM 829 O O . LEU A 1 100 ? 5.523 12.029 0.518 1.00 93.19 100 LEU A O 1
ATOM 833 N N . GLN A 1 101 ? 4.833 10.250 1.710 1.00 93.19 101 GLN A N 1
ATOM 834 C CA . GLN A 1 101 ? 5.928 9.339 1.355 1.00 93.19 101 GLN A CA 1
ATOM 835 C C . GLN A 1 101 ? 5.436 8.091 0.617 1.00 93.19 101 GLN A C 1
ATOM 837 O O . GLN A 1 101 ? 6.177 7.521 -0.175 1.00 93.19 101 GLN A O 1
ATOM 842 N N . ALA A 1 102 ? 4.198 7.645 0.859 1.00 93.19 102 ALA A N 1
ATOM 843 C CA . ALA A 1 102 ? 3.623 6.493 0.166 1.00 93.19 102 ALA A CA 1
ATOM 844 C C . ALA A 1 102 ? 2.091 6.517 0.139 1.00 93.19 102 ALA A C 1
ATOM 846 O O . ALA A 1 102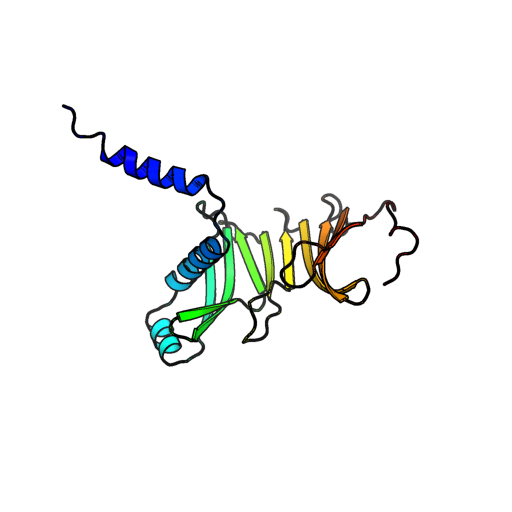 ? 1.455 7.019 1.063 1.00 93.19 102 ALA A O 1
ATOM 847 N N . GLU A 1 103 ? 1.502 5.862 -0.858 1.00 94.12 103 GLU A N 1
ATOM 848 C CA . GLU A 1 103 ? 0.098 5.445 -0.874 1.00 94.12 103 GLU A CA 1
ATOM 849 C C . GLU A 1 103 ? 0.028 3.916 -0.910 1.00 94.12 103 GLU A C 1
ATOM 851 O O . GLU A 1 103 ? 0.736 3.282 -1.685 1.00 94.12 103 GLU A O 1
ATOM 856 N N . ASN A 1 104 ? -0.841 3.312 -0.104 1.00 89.44 104 ASN A N 1
ATOM 857 C CA . ASN A 1 104 ? -1.161 1.886 -0.116 1.00 89.44 104 ASN A CA 1
ATOM 858 C C . ASN A 1 104 ? -2.659 1.761 -0.407 1.00 89.44 104 ASN A C 1
ATOM 860 O O . ASN A 1 104 ? -3.484 2.050 0.457 1.00 89.44 104 ASN A O 1
ATOM 864 N N . ILE A 1 105 ? -3.010 1.367 -1.625 1.00 88.56 105 ILE A N 1
ATOM 865 C CA . ILE A 1 105 ? -4.388 1.205 -2.083 1.00 88.56 105 ILE A CA 1
ATOM 866 C C . ILE A 1 105 ? -4.775 -0.260 -1.871 1.00 88.56 105 ILE A C 1
ATOM 8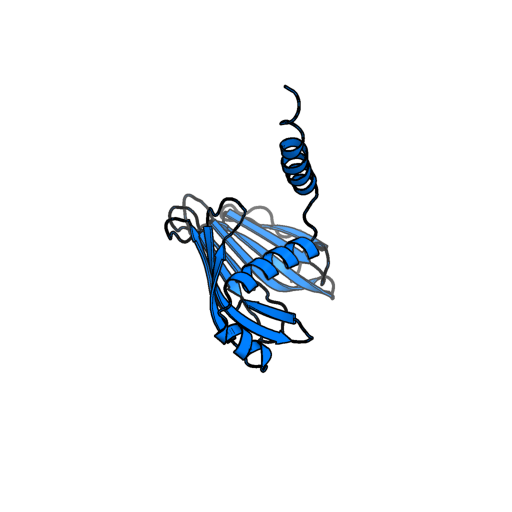68 O O . ILE A 1 105 ? -4.278 -1.161 -2.551 1.00 88.56 105 ILE A O 1
ATOM 872 N N . TYR A 1 106 ? -5.637 -0.502 -0.888 1.00 81.44 106 TYR A N 1
ATOM 873 C CA . TYR A 1 106 ? -6.138 -1.829 -0.547 1.00 81.44 106 TYR A CA 1
ATOM 874 C C . TYR A 1 106 ? -7.337 -2.191 -1.425 1.00 81.44 106 TYR A C 1
ATOM 876 O O . TYR A 1 106 ? -8.378 -1.532 -1.388 1.00 81.44 106 TYR A O 1
ATOM 884 N N . THR A 1 107 ? -7.198 -3.273 -2.188 1.00 70.25 107 THR A N 1
ATOM 885 C CA . THR A 1 107 ? -8.231 -3.820 -3.079 1.00 70.25 107 THR A CA 1
ATOM 886 C C . THR A 1 107 ? -8.876 -5.030 -2.407 1.00 70.25 107 THR A C 1
ATOM 888 O O . THR A 1 107 ? -8.656 -6.174 -2.800 1.00 70.25 107 THR A O 1
ATOM 891 N N . THR A 1 108 ? -9.605 -4.782 -1.320 1.00 59.69 108 THR A N 1
ATOM 892 C CA . THR A 1 108 ? -10.103 -5.825 -0.410 1.00 59.69 108 THR A CA 1
ATOM 893 C C . THR A 1 108 ? -11.620 -5.915 -0.436 1.00 59.69 108 THR A C 1
ATOM 895 O O . THR A 1 108 ? -12.300 -4.907 -0.230 1.00 59.69 108 THR A O 1
ATOM 898 N N . THR A 1 109 ? -12.163 -7.122 -0.580 1.00 50.31 109 THR A N 1
ATOM 899 C CA . THR A 1 109 ? -13.559 -7.403 -0.216 1.00 50.31 109 THR A CA 1
ATOM 900 C C . THR A 1 109 ? -13.657 -7.629 1.296 1.00 50.31 109 THR A C 1
ATOM 902 O O . THR A 1 109 ? -12.666 -7.980 1.941 1.00 50.31 109 THR A O 1
ATOM 905 N N . ALA A 1 110 ? -14.837 -7.396 1.881 1.00 45.03 110 ALA A N 1
ATOM 906 C CA . ALA A 1 110 ? -15.026 -7.243 3.330 1.00 45.03 110 ALA A CA 1
ATOM 907 C C . ALA A 1 110 ? -14.520 -8.406 4.206 1.00 45.03 110 ALA A C 1
ATOM 909 O O . ALA A 1 110 ? -14.204 -8.179 5.375 1.00 45.03 110 ALA A O 1
ATOM 910 N N . ASP A 1 111 ? -14.436 -9.607 3.632 1.00 47.50 111 ASP A N 1
ATOM 911 C CA . ASP A 1 111 ? -14.177 -10.868 4.333 1.00 47.50 111 ASP A CA 1
ATOM 912 C C . ASP A 1 111 ? -12.874 -11.548 3.855 1.00 47.50 111 ASP A C 1
ATOM 914 O O . ASP A 1 111 ? -12.600 -12.701 4.183 1.00 47.50 111 ASP A O 1
ATOM 918 N N . SER A 1 112 ? -12.048 -10.823 3.088 1.00 51.50 112 SER A N 1
ATOM 919 C CA . SER A 1 112 ? -10.754 -11.284 2.563 1.00 51.50 112 SER A CA 1
ATOM 920 C C . SER A 1 112 ? -9.568 -10.808 3.413 1.00 51.50 112 SER A C 1
ATOM 922 O O . SER A 1 112 ? -9.655 -9.817 4.144 1.00 51.50 112 SER A O 1
ATOM 924 N N . VAL A 1 113 ? -8.431 -11.512 3.326 1.00 52.84 113 VAL A N 1
ATOM 925 C CA . VAL A 1 113 ? -7.175 -11.065 3.955 1.00 52.84 113 VAL A CA 1
ATOM 926 C C . VAL A 1 113 ? -6.750 -9.741 3.305 1.00 52.84 113 VAL A C 1
ATOM 928 O O . VAL A 1 113 ? -6.693 -9.677 2.076 1.00 52.84 113 VAL A O 1
ATOM 931 N N . PRO A 1 114 ? -6.446 -8.684 4.084 1.00 53.16 114 PRO A N 1
ATOM 932 C CA . PRO A 1 114 ? -6.207 -7.363 3.527 1.00 53.16 114 PRO A CA 1
ATOM 933 C C . PRO A 1 114 ? -4.960 -7.323 2.637 1.00 53.16 114 PRO A C 1
ATOM 935 O O . PRO A 1 114 ? -3.826 -7.425 3.106 1.00 53.16 114 PRO A O 1
ATOM 938 N N . TYR A 1 115 ? -5.195 -7.136 1.343 1.00 56.75 115 TYR A N 1
ATOM 939 C CA . TYR A 1 115 ? -4.201 -7.148 0.281 1.00 56.75 115 TYR A CA 1
ATOM 940 C C . TYR A 1 115 ? -3.939 -5.732 -0.231 1.00 56.75 115 TYR A C 1
ATOM 942 O O . TYR A 1 115 ? -4.866 -4.995 -0.581 1.00 56.75 115 TYR A O 1
ATOM 950 N N . LYS A 1 116 ? -2.661 -5.351 -0.286 1.00 65.00 116 LYS A N 1
ATOM 951 C CA . LYS A 1 116 ? -2.219 -4.105 -0.916 1.00 65.00 116 LYS A CA 1
ATOM 952 C C . LYS A 1 116 ? -2.217 -4.312 -2.429 1.00 65.00 116 LYS A C 1
ATOM 954 O O . LYS A 1 116 ? -1.256 -4.857 -2.960 1.00 65.00 116 LYS A O 1
ATOM 959 N N . GLY A 1 117 ? -3.284 -3.895 -3.105 1.00 73.44 117 GLY A N 1
ATOM 960 C CA . GLY A 1 117 ? -3.388 -4.024 -4.560 1.00 73.44 117 GLY A CA 1
ATOM 961 C C . GLY A 1 117 ? -2.376 -3.143 -5.290 1.00 73.44 117 GLY A C 1
ATOM 962 O O . GLY A 1 117 ? -1.796 -3.570 -6.285 1.00 73.44 117 GLY A O 1
ATOM 963 N N . ILE A 1 118 ? -2.134 -1.934 -4.765 1.00 87.44 118 ILE A N 1
ATOM 964 C CA . ILE A 1 118 ? -1.131 -0.989 -5.277 1.00 87.44 118 ILE A CA 1
ATOM 965 C C . ILE A 1 118 ? -0.412 -0.316 -4.097 1.00 87.44 118 ILE A C 1
ATOM 967 O O . ILE A 1 118 ? -1.050 0.129 -3.144 1.00 87.44 118 ILE A O 1
ATOM 971 N N . TRP A 1 119 ? 0.909 -0.184 -4.171 1.00 91.38 119 TRP A N 1
ATOM 972 C CA . TRP A 1 119 ? 1.737 0.655 -3.307 1.00 91.38 119 TRP A CA 1
ATOM 973 C C . TRP A 1 119 ? 2.555 1.617 -4.174 1.00 91.38 119 TRP A C 1
ATOM 975 O O . TRP A 1 119 ? 3.408 1.190 -4.944 1.00 91.38 119 TRP A O 1
ATOM 985 N N . LYS A 1 120 ? 2.307 2.921 -4.041 1.00 93.31 120 LYS A N 1
ATOM 986 C CA . LYS A 1 120 ? 3.123 3.987 -4.640 1.00 93.31 120 LYS A CA 1
ATOM 987 C C . LYS A 1 120 ? 4.069 4.557 -3.588 1.00 93.31 120 LYS A C 1
ATOM 989 O O . LYS A 1 120 ? 3.624 4.794 -2.466 1.00 93.31 120 LYS A O 1
ATOM 994 N N . ASN A 1 121 ? 5.324 4.815 -3.932 1.00 93.00 121 ASN A N 1
ATOM 995 C CA . ASN A 1 121 ? 6.290 5.482 -3.058 1.00 93.00 121 ASN A CA 1
ATOM 996 C C . ASN A 1 121 ? 6.761 6.793 -3.692 1.00 93.00 121 ASN A C 1
ATOM 998 O O . ASN A 1 121 ? 6.879 6.881 -4.915 1.00 93.00 121 ASN A O 1
ATOM 1002 N N . TYR A 1 122 ? 7.011 7.802 -2.864 1.00 91.81 122 TYR A N 1
ATOM 1003 C CA . TYR A 1 122 ? 7.288 9.171 -3.289 1.00 91.81 122 TYR A CA 1
ATOM 1004 C C . TYR A 1 122 ? 8.621 9.660 -2.736 1.00 91.81 122 TYR A C 1
ATOM 1006 O O . TYR A 1 122 ? 8.964 9.417 -1.576 1.00 91.81 122 TYR A O 1
ATOM 1014 N N . ARG A 1 123 ? 9.345 10.404 -3.569 1.00 87.75 123 ARG A N 1
ATOM 1015 C CA . ARG A 1 123 ? 10.564 11.116 -3.188 1.00 87.75 123 ARG A CA 1
ATOM 1016 C C . ARG A 1 123 ? 10.250 12.375 -2.363 1.00 87.75 123 ARG A C 1
ATOM 1018 O O . ARG A 1 123 ? 9.109 12.842 -2.355 1.00 87.75 123 ARG A O 1
ATOM 1025 N N . PRO A 1 124 ? 11.263 12.993 -1.722 1.00 87.50 124 PRO A N 1
ATOM 1026 C CA . PRO A 1 124 ? 11.101 14.249 -0.984 1.00 87.50 124 PRO A CA 1
ATOM 1027 C C . PRO A 1 124 ? 10.624 15.465 -1.802 1.00 87.50 124 PRO A C 1
ATOM 1029 O O . PRO A 1 124 ? 10.274 16.475 -1.201 1.00 87.50 124 PRO A O 1
ATOM 1032 N N . ASP A 1 125 ? 10.597 15.392 -3.133 1.00 86.75 125 ASP A N 1
ATOM 1033 C CA . ASP A 1 125 ? 10.037 16.414 -4.032 1.00 86.75 125 ASP A CA 1
ATOM 1034 C C . ASP A 1 125 ? 8.578 16.125 -4.455 1.00 86.75 125 ASP A C 1
ATOM 1036 O O . ASP A 1 125 ? 7.964 16.926 -5.156 1.00 86.75 125 ASP A O 1
ATOM 1040 N N . GLY A 1 126 ? 8.006 14.993 -4.027 1.00 88.00 126 GLY A N 1
ATOM 1041 C CA . GLY A 1 126 ? 6.673 14.537 -4.425 1.00 88.00 126 GLY A CA 1
ATOM 1042 C C . GLY A 1 126 ? 6.624 13.761 -5.748 1.00 88.00 126 GLY A C 1
ATOM 1043 O O . GLY A 1 126 ? 5.545 13.312 -6.134 1.00 88.00 126 GLY A O 1
ATOM 1044 N N . SER A 1 127 ? 7.753 13.551 -6.434 1.00 88.75 127 SER A N 1
ATOM 1045 C CA . SER A 1 127 ? 7.823 12.662 -7.600 1.00 88.75 127 SER A CA 1
ATOM 1046 C C . SER A 1 127 ? 7.648 11.192 -7.197 1.00 88.75 127 SER A C 1
ATOM 1048 O O . SER A 1 127 ? 8.024 10.785 -6.094 1.00 88.75 127 SER A O 1
ATOM 1050 N N . LEU A 1 128 ? 7.088 10.371 -8.092 1.00 88.44 128 LEU A N 1
ATOM 1051 C CA . LEU A 1 128 ? 7.011 8.924 -7.881 1.00 88.44 128 LEU A CA 1
ATOM 1052 C C . LEU A 1 128 ? 8.412 8.313 -7.934 1.00 88.44 128 LEU A C 1
ATOM 1054 O O . LEU A 1 128 ? 9.124 8.460 -8.923 1.00 88.44 128 LEU A O 1
ATOM 1058 N N . GLU A 1 129 ? 8.792 7.600 -6.880 1.00 89.06 129 GLU A N 1
ATOM 1059 C CA . GLU A 1 129 ? 10.005 6.784 -6.842 1.00 89.06 129 GLU A CA 1
ATOM 1060 C C . GLU A 1 129 ? 9.745 5.420 -7.485 1.00 89.06 129 GLU A C 1
ATOM 1062 O O . GLU A 1 129 ? 10.455 5.007 -8.405 1.00 89.06 129 GLU A O 1
ATOM 1067 N N . PHE A 1 130 ? 8.691 4.740 -7.026 1.00 90.56 130 PHE A N 1
ATOM 1068 C CA . PHE A 1 130 ? 8.228 3.482 -7.596 1.00 90.56 130 PHE A CA 1
ATOM 1069 C C . PHE A 1 130 ? 6.719 3.288 -7.418 1.00 90.56 130 PHE A C 1
ATOM 1071 O O . PHE A 1 130 ? 6.094 3.864 -6.523 1.00 90.56 130 PHE A O 1
ATOM 1078 N N . VAL A 1 131 ? 6.142 2.412 -8.240 1.00 91.31 131 VAL A N 1
ATOM 1079 C CA . VAL A 1 131 ? 4.812 1.833 -8.030 1.00 91.31 131 VAL A CA 1
ATOM 1080 C C . VAL A 1 131 ? 4.925 0.312 -8.074 1.00 91.31 131 VAL A C 1
ATOM 1082 O O . VAL A 1 131 ? 5.450 -0.258 -9.023 1.00 91.31 131 VAL A O 1
ATOM 1085 N N . ASN A 1 132 ? 4.431 -0.337 -7.028 1.00 90.50 132 ASN A N 1
ATOM 1086 C CA . ASN A 1 132 ? 4.337 -1.780 -6.874 1.00 90.50 132 ASN A CA 1
ATOM 1087 C C . ASN A 1 132 ? 2.858 -2.188 -6.942 1.00 90.50 132 ASN A C 1
ATOM 1089 O O . ASN A 1 132 ? 2.042 -1.599 -6.237 1.00 90.50 132 ASN A O 1
ATOM 1093 N N . TYR A 1 133 ? 2.493 -3.159 -7.769 1.00 86.31 133 TYR A N 1
ATOM 1094 C CA . TYR A 1 133 ? 1.124 -3.667 -7.869 1.00 86.31 133 TYR A CA 1
ATOM 1095 C C . TYR A 1 133 ? 1.103 -5.144 -8.256 1.00 86.31 133 TYR A C 1
ATOM 1097 O O . TYR A 1 133 ? 2.089 -5.683 -8.756 1.00 86.31 133 TYR A O 1
ATOM 1105 N N . GLN A 1 134 ? -0.030 -5.807 -8.024 1.00 82.00 134 GLN A N 1
ATOM 1106 C CA . GLN A 1 134 ? -0.175 -7.239 -8.283 1.00 82.00 134 GLN A CA 1
ATOM 1107 C C . GLN A 1 134 ? -1.371 -7.531 -9.188 1.00 82.00 134 GLN A C 1
ATOM 1109 O O . GLN A 1 134 ? -2.479 -7.058 -8.934 1.00 82.00 134 GLN A O 1
ATOM 1114 N N . LEU A 1 135 ? -1.142 -8.338 -10.223 1.00 80.00 135 LEU A N 1
ATOM 1115 C CA . LEU A 1 135 ? -2.136 -8.790 -11.194 1.00 80.00 135 LEU A CA 1
ATOM 1116 C C . LEU A 1 135 ? -2.294 -10.320 -11.132 1.00 80.00 135 LEU A C 1
ATOM 1118 O O . LEU A 1 135 ? -1.311 -11.021 -10.880 1.00 80.00 135 LEU A O 1
ATOM 1122 N N . PRO A 1 136 ? -3.493 -10.870 -11.389 1.00 78.44 136 PRO A N 1
ATOM 1123 C CA . PRO A 1 136 ? -3.630 -12.284 -11.720 1.00 78.44 136 PRO A CA 1
ATOM 1124 C C . PRO A 1 136 ? -3.011 -12.548 -13.101 1.00 78.44 136 PRO A C 1
ATOM 1126 O O . PRO A 1 136 ? -3.210 -11.769 -14.032 1.00 78.44 136 PRO A O 1
ATOM 1129 N N . ALA A 1 137 ? -2.278 -13.648 -13.240 1.00 76.38 137 ALA A N 1
ATOM 1130 C CA . ALA A 1 137 ? -1.676 -14.080 -14.497 1.00 76.38 137 ALA A CA 1
A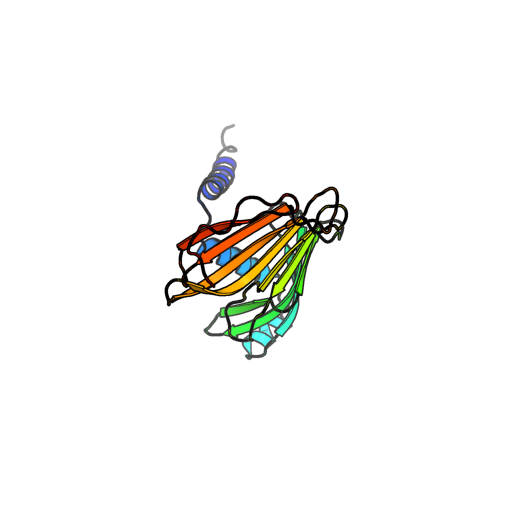TOM 1131 C C . ALA A 1 137 ? -1.695 -15.613 -14.619 1.00 76.38 137 ALA A C 1
ATOM 1133 O O . ALA A 1 137 ? -1.977 -16.326 -13.655 1.00 76.38 137 ALA A O 1
ATOM 1134 N N . MET A 1 138 ? -1.371 -16.113 -15.810 1.00 74.31 138 MET A N 1
ATOM 1135 C CA . MET A 1 138 ? -1.137 -17.534 -16.069 1.00 74.31 138 MET A CA 1
ATOM 1136 C C . MET A 1 138 ? 0.343 -17.752 -16.393 1.00 74.31 138 MET A C 1
ATOM 1138 O O . MET A 1 138 ? 0.973 -16.899 -17.017 1.00 74.31 138 MET A O 1
ATOM 1142 N N . PHE A 1 139 ? 0.904 -18.880 -15.966 1.00 69.00 139 PHE A N 1
ATOM 1143 C CA . PHE A 1 139 ? 2.276 -19.278 -16.278 1.00 69.00 139 PHE A CA 1
ATOM 1144 C C . PHE A 1 139 ? 2.350 -20.803 -16.392 1.00 69.00 139 PHE A C 1
ATOM 1146 O O . PHE A 1 139 ? 1.972 -21.499 -15.453 1.00 69.00 139 PHE A O 1
ATOM 1153 N N . ASP A 1 140 ? 2.785 -21.321 -17.544 1.00 75.62 140 ASP A N 1
ATOM 1154 C CA . ASP A 1 140 ? 2.814 -22.759 -17.873 1.00 75.62 140 ASP A CA 1
ATOM 1155 C C . ASP A 1 140 ? 1.487 -23.506 -17.590 1.00 75.62 140 ASP A C 1
ATOM 1157 O O . ASP A 1 140 ? 1.470 -24.681 -17.235 1.00 75.62 140 ASP A O 1
ATOM 1161 N N . GLY A 1 141 ? 0.351 -22.814 -17.746 1.00 77.44 141 GLY A N 1
ATOM 1162 C CA . GLY A 1 141 ? -0.992 -23.351 -17.482 1.00 77.44 141 GLY A CA 1
ATOM 1163 C C . GLY A 1 141 ? -1.478 -23.230 -16.030 1.00 77.44 141 GLY A C 1
ATOM 1164 O O . GLY A 1 141 ? -2.662 -23.448 -15.783 1.00 77.44 141 GLY A O 1
ATOM 1165 N N . ASP A 1 142 ? -0.628 -22.807 -15.090 1.00 76.38 142 ASP A N 1
ATOM 1166 C CA . ASP A 1 142 ? -1.010 -22.538 -13.699 1.00 76.38 142 ASP A CA 1
ATOM 1167 C C . ASP A 1 142 ? -1.428 -21.077 -13.483 1.00 76.38 142 ASP A C 1
ATOM 1169 O O . ASP A 1 142 ? -0.819 -20.153 -14.027 1.00 76.38 142 ASP A O 1
ATOM 1173 N N . SER A 1 143 ? -2.402 -20.842 -12.597 1.00 77.75 143 SER A N 1
ATOM 1174 C CA . SER A 1 143 ? -2.676 -19.500 -12.068 1.00 77.75 143 SER A CA 1
ATOM 1175 C C . SER A 1 143 ? -1.554 -19.030 -11.137 1.00 77.75 143 SER A C 1
ATOM 1177 O O . SER A 1 143 ? -1.208 -19.702 -10.161 1.00 77.75 143 SER A O 1
ATOM 1179 N N . VAL A 1 144 ? -1.027 -17.834 -11.396 1.00 81.38 144 VAL A N 1
ATOM 1180 C CA . VAL A 1 144 ? 0.023 -17.187 -10.598 1.00 81.38 144 VAL A CA 1
ATOM 1181 C C . VAL A 1 144 ? -0.323 -15.728 -10.295 1.00 81.38 144 VAL A C 1
ATOM 1183 O O . VAL A 1 144 ? -1.075 -15.078 -11.020 1.00 81.38 144 VAL A O 1
ATOM 1186 N N . THR A 1 145 ? 0.267 -15.184 -9.235 1.00 82.69 145 THR A N 1
ATOM 1187 C CA . THR A 1 145 ? 0.274 -13.741 -8.977 1.00 82.69 145 THR A CA 1
ATOM 1188 C C . THR A 1 145 ? 1.484 -13.118 -9.661 1.00 82.69 145 THR A C 1
ATOM 1190 O O . THR A 1 145 ? 2.619 -13.505 -9.379 1.00 82.69 145 THR A O 1
ATOM 1193 N N . HIS A 1 146 ? 1.253 -12.131 -10.524 1.00 82.38 146 HIS A N 1
ATOM 1194 C CA . HIS A 1 146 ? 2.283 -11.296 -11.135 1.00 82.38 146 HIS A CA 1
ATOM 1195 C C . HIS A 1 146 ? 2.443 -10.003 -10.334 1.00 82.38 146 HIS A C 1
ATOM 1197 O O . HIS A 1 146 ? 1.605 -9.108 -10.398 1.00 82.38 146 HIS A O 1
ATOM 1203 N N . ASN A 1 147 ? 3.513 -9.918 -9.552 1.00 86.00 147 ASN A N 1
ATOM 1204 C CA . ASN A 1 147 ? 3.913 -8.737 -8.799 1.00 86.00 147 ASN A CA 1
ATOM 1205 C C . ASN A 1 147 ? 4.863 -7.886 -9.651 1.00 86.00 147 ASN A C 1
ATOM 1207 O O . ASN A 1 147 ? 5.906 -8.368 -10.095 1.00 86.00 147 ASN A O 1
ATOM 1211 N N . VAL A 1 148 ? 4.494 -6.629 -9.884 1.00 85.56 148 VAL A N 1
ATOM 1212 C CA . VAL A 1 148 ? 5.186 -5.698 -10.778 1.00 85.56 148 VAL A CA 1
ATOM 1213 C C . VAL A 1 148 ? 5.660 -4.494 -9.979 1.00 85.56 148 VAL A C 1
ATOM 1215 O O . VAL A 1 148 ? 4.849 -3.829 -9.343 1.00 85.56 148 VAL A O 1
ATOM 1218 N N . VAL A 1 149 ? 6.957 -4.187 -10.031 1.00 89.75 149 VAL A N 1
ATOM 1219 C CA . VAL A 1 149 ? 7.542 -2.983 -9.418 1.00 89.75 149 VAL A CA 1
ATOM 1220 C C . VAL A 1 149 ? 8.149 -2.111 -10.508 1.00 89.75 149 VAL A C 1
ATOM 1222 O O . VAL A 1 149 ? 9.227 -2.408 -11.013 1.00 89.75 149 VAL A O 1
ATOM 1225 N N . VAL A 1 150 ? 7.456 -1.031 -10.857 1.00 87.94 150 VAL A N 1
ATOM 1226 C CA . VAL A 1 150 ? 7.916 0.009 -11.786 1.00 87.94 150 VAL A CA 1
ATOM 1227 C C . VAL A 1 150 ? 8.717 1.039 -10.997 1.00 87.94 150 VAL A C 1
ATOM 1229 O O . VAL A 1 150 ? 8.177 1.641 -10.073 1.00 87.94 150 VAL A O 1
ATOM 1232 N N . GLN A 1 151 ? 9.983 1.254 -11.346 1.00 88.06 151 GLN A N 1
ATOM 1233 C CA . GLN A 1 151 ? 10.834 2.315 -10.797 1.00 88.06 151 GLN A CA 1
ATOM 1234 C C . GLN A 1 151 ? 10.959 3.458 -11.805 1.00 88.06 151 GLN A C 1
ATOM 1236 O O . GLN A 1 151 ? 11.143 3.206 -12.996 1.00 88.06 151 GLN A O 1
ATOM 1241 N N . PHE A 1 152 ? 10.925 4.703 -11.334 1.00 85.19 152 PHE A N 1
ATOM 1242 C CA . PHE A 1 152 ? 10.982 5.898 -12.184 1.00 85.19 152 PHE A CA 1
ATOM 1243 C C . PHE A 1 152 ? 12.331 6.615 -12.082 1.00 85.19 152 PHE A C 1
ATOM 1245 O O . PHE A 1 152 ? 13.029 6.523 -11.069 1.00 85.19 152 PHE A O 1
ATOM 1252 N N . GLY A 1 153 ? 12.694 7.366 -13.119 1.00 78.94 153 GLY A N 1
ATOM 1253 C CA . GLY A 1 153 ? 13.877 8.222 -13.131 1.00 78.94 153 GLY A CA 1
ATOM 1254 C C . GLY A 1 153 ? 13.809 9.368 -12.111 1.00 78.94 153 GLY A C 1
ATOM 1255 O O . GLY A 1 153 ? 12.743 9.740 -11.627 1.00 78.94 153 GLY A O 1
ATOM 1256 N N . TYR A 1 154 ? 14.973 9.935 -11.782 1.00 72.62 154 TYR A N 1
ATOM 1257 C CA . TYR A 1 154 ? 15.088 11.146 -10.950 1.00 72.62 154 TYR A CA 1
ATOM 1258 C C . TYR A 1 154 ? 15.031 12.444 -11.773 1.00 72.62 154 TYR A C 1
ATOM 1260 O O . TYR A 1 154 ? 14.658 13.483 -11.245 1.00 72.62 154 TYR A O 1
ATOM 1268 N N . GLN A 1 155 ? 15.447 12.401 -13.044 1.00 68.06 155 GLN A N 1
ATOM 1269 C CA . GLN A 1 155 ? 15.568 13.589 -13.903 1.00 68.06 155 GLN A CA 1
ATOM 1270 C C . GLN A 1 155 ? 14.254 13.917 -14.626 1.00 68.06 155 GLN A C 1
ATOM 1272 O O . GLN A 1 155 ? 13.888 15.083 -14.733 1.00 68.06 155 GLN A O 1
ATOM 1277 N N . THR A 1 156 ? 13.518 12.884 -15.040 1.00 65.38 156 THR A N 1
ATOM 1278 C CA . THR A 1 156 ? 12.175 12.998 -15.614 1.00 65.38 156 THR A CA 1
ATOM 1279 C C . THR A 1 156 ? 11.226 12.133 -14.775 1.00 65.38 156 THR A C 1
ATOM 1281 O O . THR A 1 156 ? 11.312 10.906 -14.846 1.00 65.38 156 THR A O 1
ATOM 1284 N N . PRO A 1 157 ? 10.304 12.715 -13.984 1.00 57.75 157 PRO A N 1
ATOM 1285 C CA . PRO A 1 157 ? 9.379 11.950 -13.135 1.00 57.75 157 PRO A CA 1
ATOM 1286 C C . PRO A 1 157 ? 8.402 11.011 -13.866 1.00 57.75 157 PRO A C 1
ATOM 1288 O O . PRO A 1 157 ? 7.690 10.258 -13.206 1.00 57.75 157 PRO A O 1
ATOM 1291 N N . ALA A 1 158 ? 8.340 11.076 -15.200 1.00 60.97 158 ALA A N 1
ATOM 1292 C CA . ALA A 1 158 ? 7.528 10.203 -16.048 1.00 60.97 158 ALA A CA 1
ATOM 1293 C C . ALA A 1 158 ? 8.328 9.054 -16.698 1.00 60.97 158 ALA A C 1
ATOM 1295 O O . ALA A 1 158 ? 7.719 8.088 -17.156 1.00 60.97 158 ALA A O 1
ATOM 1296 N N . ASP A 1 159 ? 9.664 9.126 -16.725 1.00 69.81 159 ASP A N 1
ATOM 1297 C CA . ASP A 1 159 ? 10.489 8.113 -17.391 1.00 69.81 159 ASP A CA 1
ATOM 1298 C C . ASP A 1 159 ? 10.576 6.862 -16.511 1.00 69.81 159 ASP A C 1
ATOM 1300 O O . ASP A 1 159 ? 11.033 6.914 -15.364 1.00 69.81 159 ASP A O 1
ATOM 1304 N N . THR A 1 160 ? 10.172 5.713 -17.053 1.00 73.00 160 THR A N 1
ATOM 1305 C CA . THR A 1 160 ? 10.378 4.423 -16.388 1.00 73.00 160 THR A CA 1
ATOM 1306 C C . THR A 1 160 ? 11.858 4.055 -16.472 1.00 73.00 160 THR A C 1
ATOM 1308 O O . THR A 1 160 ? 12.413 3.920 -17.556 1.00 73.00 160 THR A O 1
ATOM 1311 N N . LEU A 1 161 ? 12.513 3.874 -15.326 1.00 77.81 161 LEU A N 1
ATOM 1312 C CA . LEU A 1 161 ? 13.911 3.444 -15.248 1.00 77.81 161 LEU A CA 1
ATOM 1313 C C . LEU A 1 161 ? 14.034 1.925 -15.419 1.00 77.81 161 LEU A C 1
ATOM 1315 O O . LEU A 1 161 ? 14.936 1.426 -16.093 1.00 77.81 161 LEU A O 1
ATOM 1319 N N . SER A 1 162 ? 13.146 1.177 -14.763 1.00 81.50 162 SER A N 1
ATOM 1320 C CA . SER A 1 162 ? 13.072 -0.279 -14.873 1.00 81.50 162 SER A CA 1
ATOM 1321 C C . SER A 1 162 ? 11.745 -0.814 -14.344 1.00 81.50 162 SER A C 1
ATOM 1323 O O . SER A 1 162 ? 11.066 -0.149 -13.560 1.00 81.50 162 SER A O 1
ATOM 1325 N N . VAL A 1 163 ? 11.396 -2.035 -14.742 1.00 84.50 163 VAL A N 1
ATOM 1326 C CA . VAL A 1 163 ? 10.254 -2.771 -14.195 1.00 84.50 163 VAL A CA 1
ATOM 1327 C C . VAL A 1 163 ? 10.712 -4.154 -13.752 1.00 84.50 163 VAL A C 1
ATOM 1329 O O . VAL A 1 163 ? 11.191 -4.942 -14.564 1.00 84.50 163 VAL A O 1
ATOM 1332 N N . HIS A 1 164 ? 10.556 -4.464 -12.467 1.00 88.00 164 HIS A N 1
ATOM 1333 C CA . HIS A 1 164 ? 10.769 -5.807 -11.936 1.00 88.00 164 HIS A CA 1
ATOM 1334 C C . HIS A 1 164 ? 9.467 -6.603 -12.012 1.00 88.00 164 HIS A C 1
ATOM 1336 O O . HIS A 1 164 ? 8.454 -6.198 -11.440 1.00 88.00 164 HIS A O 1
ATOM 1342 N N . HIS A 1 165 ? 9.501 -7.744 -12.688 1.00 86.19 165 HIS A N 1
ATOM 1343 C CA . HIS A 1 165 ? 8.392 -8.678 -12.817 1.00 86.19 165 HIS A CA 1
ATOM 1344 C C . HIS A 1 165 ? 8.696 -9.919 -11.978 1.00 86.19 165 HIS A C 1
ATOM 1346 O O . HIS A 1 165 ? 9.696 -10.584 -12.226 1.00 86.19 165 HIS A O 1
ATOM 1352 N N . MET A 1 166 ? 7.834 -10.256 -11.020 1.00 86.25 166 MET A N 1
ATOM 1353 C CA . MET A 1 166 ? 7.927 -11.470 -10.200 1.00 86.25 166 MET A CA 1
ATOM 1354 C C . MET A 1 166 ? 6.626 -12.260 -10.328 1.00 86.25 166 MET A C 1
ATOM 1356 O O . MET A 1 166 ? 5.547 -11.709 -10.132 1.00 86.25 166 MET A O 1
ATOM 1360 N N . TYR A 1 167 ? 6.715 -13.550 -10.625 1.00 83.00 167 TYR A N 1
ATOM 1361 C CA . TYR A 1 167 ? 5.576 -14.458 -10.731 1.00 83.00 167 TYR A CA 1
ATOM 1362 C C . TYR A 1 167 ? 5.651 -15.458 -9.586 1.00 83.00 167 TYR A C 1
ATOM 1364 O O . TYR A 1 167 ? 6.673 -16.124 -9.430 1.00 83.00 167 TYR A O 1
ATOM 1372 N N . SER A 1 168 ? 4.582 -15.590 -8.805 1.00 83.25 168 SER A N 1
ATOM 1373 C CA . SER A 1 168 ? 4.516 -16.488 -7.645 1.00 83.25 168 SER A CA 1
ATOM 1374 C C . SER A 1 168 ? 3.261 -17.351 -7.694 1.00 83.25 168 SER A C 1
ATOM 1376 O O . SER A 1 168 ? 2.160 -16.842 -7.902 1.00 83.25 168 SER A O 1
ATOM 1378 N N . ARG A 1 169 ? 3.401 -18.656 -7.432 1.00 81.38 169 ARG A N 1
ATOM 1379 C CA . ARG A 1 169 ? 2.252 -19.511 -7.083 1.00 81.38 169 ARG A CA 1
ATOM 1380 C C . ARG A 1 169 ? 1.755 -19.151 -5.674 1.00 81.38 169 ARG A C 1
ATOM 1382 O O . ARG A 1 169 ? 2.513 -18.614 -4.864 1.00 81.38 169 ARG A O 1
ATOM 1389 N N . SER A 1 170 ? 0.488 -19.448 -5.380 1.00 64.62 170 SER A N 1
ATOM 1390 C CA . SER A 1 170 ? -0.143 -19.122 -4.089 1.00 64.62 170 SER A CA 1
ATOM 1391 C C . SER A 1 170 ? 0.688 -19.614 -2.893 1.00 64.62 170 SER A C 1
ATOM 1393 O O . SER A 1 170 ? 1.075 -20.780 -2.838 1.00 64.62 170 SER A O 1
ATOM 1395 N N . GLY A 1 171 ? 0.987 -18.714 -1.950 1.00 56.31 171 GLY A N 1
ATOM 1396 C CA . GLY A 1 171 ? 1.772 -19.008 -0.742 1.00 56.31 171 GLY A CA 1
ATOM 1397 C C . GLY A 1 171 ? 3.266 -19.303 -0.958 1.00 56.31 171 GLY A C 1
ATOM 1398 O O . GLY A 1 171 ? 3.945 -19.660 0.002 1.00 56.31 171 GLY A O 1
ATOM 1399 N N . GLY A 1 172 ? 3.785 -19.177 -2.184 1.00 59.34 172 GLY A N 1
ATOM 1400 C CA . GLY A 1 172 ? 5.152 -19.562 -2.544 1.00 59.34 172 GLY A CA 1
ATOM 1401 C C . GLY A 1 172 ? 6.130 -18.402 -2.761 1.00 59.34 172 GLY A C 1
ATOM 1402 O O . GLY A 1 172 ? 5.753 -17.243 -2.935 1.00 59.34 172 GLY A O 1
ATOM 1403 N N . ARG A 1 173 ? 7.422 -18.754 -2.815 1.00 62.34 173 ARG A N 1
ATOM 1404 C CA . ARG A 1 173 ? 8.488 -17.915 -3.390 1.00 62.34 173 ARG A CA 1
ATOM 1405 C C . ARG A 1 173 ? 8.217 -17.695 -4.888 1.00 62.34 173 ARG A C 1
ATOM 1407 O O . ARG A 1 173 ? 7.533 -18.509 -5.510 1.00 62.34 173 ARG A O 1
ATOM 1414 N N . ALA A 1 174 ? 8.778 -16.629 -5.464 1.00 66.19 174 ALA A N 1
ATOM 1415 C CA . ALA A 1 174 ? 8.711 -16.394 -6.904 1.00 66.19 174 ALA A CA 1
ATOM 1416 C C . ALA A 1 174 ? 9.195 -17.632 -7.683 1.00 66.19 174 ALA A C 1
ATOM 1418 O O . ALA A 1 174 ? 10.304 -18.119 -7.461 1.00 66.19 174 ALA A O 1
ATOM 1419 N N . VAL A 1 175 ? 8.343 -18.140 -8.577 1.00 79.44 175 VAL A N 1
ATOM 1420 C CA . VAL A 1 175 ? 8.673 -19.204 -9.538 1.00 79.44 175 VAL A CA 1
ATOM 1421 C C . VAL A 1 175 ? 9.451 -18.651 -10.732 1.00 79.44 175 VAL A C 1
ATOM 1423 O O . VAL A 1 175 ? 10.166 -19.393 -11.399 1.00 79.44 175 VAL A O 1
ATOM 1426 N N . ARG A 1 176 ? 9.347 -17.339 -10.982 1.00 79.50 176 ARG A N 1
ATOM 1427 C CA . ARG A 1 176 ? 10.130 -16.615 -11.984 1.00 79.50 176 ARG A CA 1
ATOM 1428 C C . ARG A 1 176 ? 10.255 -15.142 -11.614 1.00 79.50 176 ARG A C 1
ATOM 1430 O O . ARG A 1 176 ? 9.278 -14.541 -11.177 1.00 79.50 176 ARG A O 1
ATOM 1437 N N . GLU A 1 177 ? 11.410 -14.543 -11.882 1.00 85.19 177 GLU A N 1
ATOM 1438 C CA . GLU A 1 177 ? 11.602 -13.093 -11.821 1.00 85.19 177 GLU A CA 1
ATOM 1439 C C . GLU A 1 177 ? 12.493 -12.590 -12.969 1.00 85.19 177 GLU A C 1
ATOM 1441 O O . GLU A 1 177 ? 13.373 -13.316 -13.433 1.00 85.19 177 GLU A O 1
ATOM 1446 N N . PHE A 1 178 ? 12.231 -11.381 -13.478 1.00 77.50 178 PHE A N 1
ATOM 1447 C CA . PHE A 1 178 ? 13.072 -10.700 -14.472 1.00 77.50 178 PHE A CA 1
ATOM 1448 C C . PHE A 1 178 ? 12.851 -9.181 -14.466 1.00 77.50 178 PHE A C 1
ATOM 1450 O O . PHE A 1 178 ? 11.820 -8.694 -14.004 1.00 77.50 178 PHE A O 1
ATOM 1457 N N . TRP A 1 179 ? 13.804 -8.428 -15.018 1.00 80.56 179 TRP A N 1
ATOM 1458 C CA . TRP A 1 179 ? 13.726 -6.970 -15.145 1.00 80.56 179 TRP A CA 1
ATOM 1459 C C . TRP A 1 179 ? 13.587 -6.557 -16.612 1.00 80.56 179 TRP A C 1
ATOM 1461 O O . TRP A 1 179 ? 14.345 -7.036 -17.452 1.00 80.56 179 TRP A O 1
ATOM 1471 N N . SER A 1 180 ? 12.666 -5.642 -16.913 1.00 74.00 180 SER A N 1
ATOM 1472 C CA . SER A 1 180 ? 12.611 -4.915 -18.188 1.00 74.00 180 SER A CA 1
ATOM 1473 C C . SER A 1 180 ? 13.032 -3.448 -17.993 1.00 74.00 180 SER A C 1
ATOM 1475 O O . SER A 1 180 ? 13.127 -2.963 -16.859 1.00 74.00 180 SER A O 1
ATOM 1477 N N . ARG A 1 181 ? 13.376 -2.748 -19.082 1.00 66.62 181 ARG A N 1
ATOM 1478 C CA . ARG A 1 181 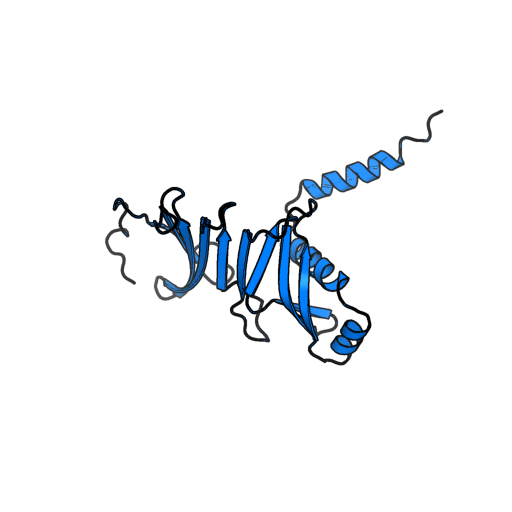? 13.912 -1.374 -19.056 1.00 66.62 181 ARG A CA 1
ATOM 1479 C C . ARG A 1 181 ? 13.353 -0.505 -20.173 1.00 66.62 181 ARG A C 1
ATOM 1481 O O . ARG A 1 181 ? 13.113 -0.984 -21.276 1.00 66.62 181 ARG A O 1
ATOM 1488 N N . ASP A 1 182 ? 13.322 0.786 -19.874 1.00 53.97 182 ASP A N 1
ATOM 1489 C CA . ASP A 1 182 ? 13.069 1.919 -20.763 1.00 53.97 182 ASP A CA 1
ATOM 1490 C C . ASP A 1 182 ? 14.112 3.017 -20.392 1.00 53.97 182 ASP A C 1
ATOM 1492 O O . ASP A 1 182 ? 14.853 2.856 -19.421 1.00 53.97 182 ASP A O 1
ATOM 1496 N N . VAL A 1 183 ? 14.377 4.102 -21.123 1.00 47.78 183 VAL A N 1
ATOM 1497 C CA . VAL A 1 183 ? 13.955 4.504 -22.478 1.00 47.78 183 VAL A CA 1
ATOM 1498 C C . VAL A 1 183 ? 15.087 4.272 -23.504 1.00 47.78 183 VAL A C 1
ATOM 1500 O O . VAL A 1 183 ? 15.301 5.055 -24.427 1.00 47.78 183 VAL A O 1
ATOM 1503 N N . ARG A 1 184 ? 15.912 3.228 -23.299 1.00 46.84 184 ARG A N 1
ATOM 1504 C CA . ARG A 1 184 ? 17.077 2.884 -24.158 1.00 46.84 184 ARG A CA 1
ATOM 1505 C C . ARG A 1 184 ? 17.156 1.411 -24.602 1.00 46.84 184 ARG A C 1
ATOM 1507 O O . ARG A 1 184 ? 18.188 0.975 -25.101 1.00 46.84 184 ARG A O 1
ATOM 1514 N N . GLY A 1 185 ? 16.062 0.659 -24.468 1.00 45.69 185 GLY A N 1
ATOM 1515 C CA . GLY A 1 185 ? 15.728 -0.417 -25.414 1.00 45.69 185 GLY A CA 1
ATOM 1516 C C . GLY A 1 185 ? 16.486 -1.754 -25.379 1.00 45.69 185 GLY A C 1
ATOM 1517 O O . GLY A 1 185 ? 16.421 -2.465 -26.375 1.00 45.69 185 GLY A O 1
ATOM 1518 N N . GLN A 1 186 ? 17.164 -2.145 -24.292 1.00 42.81 186 GLN A N 1
ATOM 1519 C CA . GLN A 1 186 ? 17.584 -3.545 -24.047 1.00 42.81 186 GLN A CA 1
ATOM 1520 C C . GLN A 1 186 ? 17.429 -3.859 -22.544 1.00 42.81 186 GLN A C 1
ATOM 1522 O O . GLN A 1 186 ? 17.730 -3.009 -21.706 1.00 42.81 186 GLN A O 1
ATOM 1527 N N . GLN A 1 187 ? 16.931 -5.021 -22.112 1.00 45.38 187 GLN A N 1
ATOM 1528 C CA . GLN A 1 187 ? 16.989 -6.366 -22.705 1.00 45.38 187 GLN A CA 1
ATOM 1529 C C . GLN A 1 187 ? 15.580 -6.903 -23.071 1.00 45.38 187 GLN A C 1
ATOM 1531 O O . GLN A 1 187 ? 14.629 -6.607 -22.346 1.00 45.38 187 GLN A O 1
ATOM 1536 N N . PRO A 1 188 ? 15.410 -7.661 -24.174 1.00 47.78 188 PRO A N 1
ATOM 1537 C CA . PRO A 1 188 ? 14.097 -8.158 -24.603 1.00 47.78 188 PRO A CA 1
ATOM 1538 C C . PRO A 1 188 ? 13.536 -9.242 -23.665 1.00 47.78 188 PRO A C 1
ATOM 1540 O O . PRO A 1 188 ? 14.284 -9.884 -22.922 1.00 47.78 188 PRO A O 1
ATOM 1543 N N . MET A 1 189 ? 12.225 -9.514 -23.764 1.00 47.88 189 MET A N 1
ATOM 1544 C CA . MET A 1 189 ? 11.698 -10.828 -23.364 1.00 47.88 189 MET A CA 1
ATOM 1545 C C . MET A 1 189 ? 12.537 -11.912 -24.062 1.00 47.88 189 MET A C 1
ATOM 1547 O O . MET A 1 189 ? 12.816 -11.752 -25.254 1.00 47.88 189 MET A O 1
ATOM 1551 N N . PRO A 1 190 ? 12.958 -12.989 -23.373 1.00 47.88 190 PRO A N 1
ATOM 1552 C CA . PRO A 1 190 ? 13.727 -14.039 -24.027 1.00 47.88 190 PRO A CA 1
ATOM 1553 C C . PRO A 1 190 ? 12.949 -14.640 -25.205 1.00 47.88 190 PRO A C 1
ATOM 1555 O O . PRO A 1 190 ? 11.719 -14.589 -25.256 1.00 47.88 190 PRO A O 1
ATOM 1558 N N . GLU A 1 191 ? 13.659 -15.204 -26.172 1.00 43.34 191 GLU A N 1
ATOM 1559 C CA . GLU A 1 191 ? 13.033 -15.730 -27.385 1.00 43.34 191 GLU A CA 1
ATOM 1560 C C . GLU A 1 191 ? 12.147 -16.953 -27.068 1.00 43.34 191 GLU A C 1
ATOM 1562 O O . GLU A 1 191 ? 12.501 -17.789 -26.236 1.00 43.34 191 GLU A O 1
ATOM 1567 N N . GLY A 1 192 ? 10.964 -17.038 -27.690 1.00 50.38 192 GLY A N 1
ATOM 1568 C CA . GLY A 1 192 ? 9.968 -18.096 -27.433 1.00 50.38 192 GLY A CA 1
ATOM 1569 C C . GLY A 1 192 ? 8.902 -17.775 -26.372 1.00 50.38 192 GLY A C 1
ATOM 1570 O O . GLY A 1 192 ? 8.075 -18.629 -26.061 1.00 50.38 192 GLY A O 1
ATOM 1571 N N . TRP A 1 193 ? 8.886 -16.555 -25.831 1.00 48.91 193 TRP A N 1
ATOM 1572 C CA . TRP A 1 193 ? 8.010 -16.154 -24.727 1.00 48.91 193 TRP A CA 1
ATOM 1573 C C . TRP A 1 193 ? 6.709 -15.509 -25.229 1.00 48.91 193 TRP A C 1
ATOM 1575 O O . TRP A 1 193 ? 6.744 -14.438 -25.832 1.00 48.91 193 TRP A O 1
ATOM 1585 N N . LYS A 1 194 ? 5.558 -16.145 -24.968 1.00 34.81 194 LYS A N 1
ATOM 1586 C CA . LYS A 1 194 ? 4.214 -15.612 -25.266 1.00 34.81 194 LYS A CA 1
ATOM 1587 C C . LYS A 1 194 ? 3.428 -15.335 -23.971 1.00 34.81 194 LYS A C 1
ATOM 1589 O O . LYS A 1 194 ? 3.670 -16.042 -22.993 1.00 34.81 194 LYS A O 1
ATOM 1594 N N . PRO A 1 195 ? 2.535 -14.326 -23.960 1.00 45.25 195 PRO A N 1
ATOM 1595 C CA . PRO A 1 195 ? 1.507 -14.177 -22.927 1.00 45.25 195 PRO A CA 1
ATOM 1596 C C . PRO A 1 195 ? 0.431 -15.273 -23.024 1.00 45.25 195 PRO A C 1
ATOM 1598 O O . PRO A 1 195 ? 0.278 -15.851 -24.127 1.00 45.25 195 PRO A O 1
#

Sequence (195 aa):
MWQLLIPIGLALGGGIYFAGKPISDAGWQRIYYRQYQRHLTPAEVAAAQRGEVVEKIHKKYGDIWHSYFDQGPLRVRWQNGRYQFTPHSTWVRLSKHGQLQAENIYTTTADSVPYKGIWKNYRPDGSLEFVNYQLPAMFDGDSVTHNVVVQFGYQTPADTLSVHHMYSRSGGRAVREFWSRDVRGQQPMPEGWKP

Organism: NCBI:txid651662

Secondary structure (DSSP, 8-state):
---SSHHHHHHHHHHHHHHSSPPPHHHHHHHHHHHHHTT--HHHHHHHHTT--EEEEEEEE-TTT--EEEEEEEEEEEETTEEEEEE-EEEEEEETTS-EEEEEEE---TTS---EEEEEEE-TTS-EEEEEEEEEEEETTEEEEEEEEEEE-SSSTT-EEEEEEEEE-TTS-EEEEEEE--SS---PPPTT---

Radius of gyration: 21.83 Å; chains: 1; bounding box: 51×40×75 Å

Foldseek 3Di:
DPDPPPPVCVVVVVVVVVVPDPQDPVSVVVVQLVQVVVPDDPVNVVCQVVFHKDKDWDWGQDDPVSQKIKIAIWIWHDDPNDIDIAGAAWIFIAGPVRHTAKIFHWPDDPPDDTDRQKMWGADPVRQTQKIWGWDWDDDPRDIWIWIKIFGADPVDSPATAKIKIFTGDPPGHTPDIDMDGDDPDDDDDPPPDDD

pLDDT: mean 71.18, std 19.32, range [30.41, 94.19]